Protein AF-0000000083549017 (afdb_homodimer)

Organism: NCBI:txid360422

Foldseek 3Di:
DDDPVPDDPVRNVVVVVVVLVVVVVVDDPVRNVVVVVVVVVVVVLVVQLVVVLVVLVVVVVVVPPPDDDDDPPVSVVVSVVVNVVSVVVVVVVVVPPPD/DDDPVPDDPVRNVVVVVVVLVVVVVVDDPVRNVVVVVVVVVVVVLVVQLVVQLVVLVVVVVVVPPPDDDDDPVVSVVSSVVVNVVSVVVVVVVVVVPPD

Radius of gyration: 21.46 Å; Cα contacts (8 Å, |Δi|>4): 169; chains: 2; bounding box: 30×73×42 Å

Structure (mmCIF, N/CA/C/O backbone):
data_AF-0000000083549017-model_v1
#
loop_
_entity.id
_entity.type
_entity.pdbx_description
1 polymer Holin
#
loop_
_atom_site.group_PDB
_atom_site.id
_atom_site.type_symbol
_atom_site.label_atom_id
_atom_site.label_alt_id
_atom_site.label_comp_id
_atom_site.label_asym_id
_atom_site.label_entity_id
_atom_site.label_seq_id
_atom_site.pdbx_PDB_ins_code
_atom_site.Cartn_x
_atom_site.Cartn_y
_atom_site.Cartn_z
_atom_site.occupancy
_atom_site.B_iso_or_equiv
_atom_site.auth_seq_id
_atom_site.auth_comp_id
_atom_site.auth_asym_id
_atom_site.auth_atom_id
_atom_site.pdbx_PDB_model_num
ATOM 1 N N . MET A 1 1 ? -16.156 1.406 16.766 1 45.16 1 MET A N 1
ATOM 2 C CA . MET A 1 1 ? -15.078 0.796 15.992 1 45.16 1 MET A CA 1
ATOM 3 C C . MET A 1 1 ? -13.734 1.428 16.344 1 45.16 1 MET A C 1
ATOM 5 O O . MET A 1 1 ? -13.656 2.633 16.578 1 45.16 1 MET A O 1
ATOM 9 N N . LYS A 1 2 ? -12.906 0.625 16.859 1 61.19 2 LYS A N 1
ATOM 10 C CA . LYS A 1 2 ? -11.602 1.179 17.234 1 61.19 2 LYS A CA 1
ATOM 11 C C . LYS A 1 2 ? -10.961 1.909 16.062 1 61.19 2 LYS A C 1
ATOM 13 O O . LYS A 1 2 ? -11.125 1.505 14.906 1 61.19 2 LYS A O 1
ATOM 18 N N . ASN A 1 3 ? -10.617 3.041 16.359 1 79.38 3 ASN A N 1
ATOM 19 C CA . ASN A 1 3 ? -9.828 3.777 15.375 1 79.38 3 ASN A CA 1
ATOM 20 C C . ASN A 1 3 ? -8.508 3.066 15.07 1 79.38 3 ASN A C 1
ATOM 22 O O . ASN A 1 3 ? -7.945 2.4 15.938 1 79.38 3 ASN A O 1
ATOM 26 N N . ILE A 1 4 ? -8.07 2.98 13.875 1 82.06 4 ILE A N 1
ATOM 27 C CA . ILE A 1 4 ? -6.898 2.252 13.398 1 82.06 4 ILE A CA 1
ATOM 28 C C . ILE A 1 4 ? -5.684 2.635 14.242 1 82.06 4 ILE A C 1
ATOM 30 O O . ILE A 1 4 ? -4.777 1.821 14.438 1 82.06 4 ILE A O 1
ATOM 34 N N . GLU A 1 5 ? -5.832 3.791 14.844 1 82.75 5 GLU A N 1
ATOM 35 C CA . GLU A 1 5 ? -4.703 4.281 15.625 1 82.75 5 GLU A CA 1
ATOM 36 C C . GLU A 1 5 ? -4.645 3.613 17 1 82.75 5 GLU A C 1
ATOM 38 O O . GLU A 1 5 ? -3.652 3.74 17.719 1 82.75 5 GLU A O 1
ATOM 43 N N . GLU A 1 6 ? -5.676 2.957 17.312 1 87.69 6 GLU A N 1
ATOM 44 C CA . GLU A 1 6 ? -5.746 2.35 18.641 1 87.69 6 GLU A CA 1
ATOM 45 C C . GLU A 1 6 ? -5.105 0.965 18.641 1 87.69 6 GLU A C 1
ATOM 47 O O . GLU A 1 6 ? -4.828 0.407 19.703 1 87.69 6 GLU A O 1
ATOM 52 N N . TYR A 1 7 ? -4.785 0.451 17.562 1 88.31 7 TYR A N 1
ATOM 53 C CA . TYR A 1 7 ? -4.137 -0.853 17.469 1 88.31 7 TYR A CA 1
ATOM 54 C C . TYR A 1 7 ? -2.646 -0.742 17.75 1 88.31 7 TYR A C 1
ATOM 56 O O . TYR A 1 7 ? -2.004 0.237 17.375 1 88.31 7 TYR A O 1
ATOM 64 N N . THR A 1 8 ? -2.146 -1.724 18.406 1 88 8 THR A N 1
ATOM 65 C CA . THR A 1 8 ? -0.704 -1.796 18.609 1 88 8 THR A CA 1
ATOM 66 C C . THR A 1 8 ? 0.006 -2.094 17.281 1 88 8 THR A C 1
ATOM 68 O O . THR A 1 8 ? -0.616 -2.574 16.344 1 88 8 THR A O 1
ATOM 71 N N . PRO A 1 9 ? 1.257 -1.688 17.156 1 85 9 PRO A N 1
ATOM 72 C CA . PRO A 1 9 ? 2.035 -1.99 15.953 1 85 9 PRO A CA 1
ATOM 73 C C . PRO A 1 9 ? 2 -3.471 15.586 1 85 9 PRO A C 1
ATOM 75 O O . PRO A 1 9 ? 1.898 -3.812 14.406 1 85 9 PRO A O 1
ATOM 78 N N . CYS A 1 10 ? 1.983 -4.367 16.547 1 88 10 CYS A N 1
ATOM 79 C CA . CYS A 1 10 ? 1.982 -5.805 16.297 1 88 10 CYS A CA 1
ATOM 80 C C . CYS A 1 10 ? 0.632 -6.262 15.766 1 88 10 CYS A C 1
ATOM 82 O O . CYS A 1 10 ? 0.57 -7.094 14.852 1 88 10 CYS A O 1
ATOM 84 N N . GLU A 1 11 ? -0.417 -5.719 16.312 1 90.06 11 GLU A N 1
ATOM 85 C CA . GLU A 1 11 ? -1.756 -6.031 15.82 1 90.06 11 GLU A CA 1
ATOM 86 C C . GLU A 1 11 ? -1.937 -5.574 14.375 1 90.06 11 GLU A C 1
ATOM 88 O O . GLU A 1 11 ? -2.479 -6.309 13.547 1 90.06 11 GLU A O 1
ATOM 93 N N . LEU A 1 12 ? -1.47 -4.445 14.086 1 91.62 12 LEU A N 1
ATOM 94 C CA . LEU A 1 12 ? -1.594 -3.883 12.742 1 91.62 12 LEU A CA 1
ATOM 95 C C . LEU A 1 12 ? -0.771 -4.688 11.742 1 91.62 12 LEU A C 1
ATOM 97 O O . LEU A 1 12 ? -1.227 -4.945 10.625 1 91.62 12 LEU A O 1
ATOM 101 N N . ALA A 1 13 ? 0.397 -5.027 12.109 1 90.5 13 ALA A N 1
ATOM 102 C CA . ALA A 1 13 ? 1.258 -5.832 11.242 1 90.5 13 ALA A CA 1
ATOM 103 C C . ALA A 1 13 ? 0.613 -7.18 10.93 1 90.5 13 ALA A C 1
ATOM 105 O O . ALA A 1 13 ? 0.622 -7.625 9.781 1 90.5 13 ALA A O 1
ATOM 106 N N . THR A 1 14 ? 0.087 -7.801 11.977 1 91.5 14 THR A N 1
ATOM 107 C CA . THR A 1 14 ? -0.585 -9.086 11.797 1 91.5 14 THR A CA 1
ATOM 108 C C . THR A 1 14 ? -1.799 -8.938 10.883 1 91.5 14 THR A C 1
ATOM 110 O O . THR A 1 14 ? -2.008 -9.758 9.984 1 91.5 14 THR A O 1
ATOM 113 N N . LEU A 1 15 ? -2.564 -7.945 11.219 1 93.19 15 LEU A N 1
ATOM 114 C CA . LEU A 1 15 ? -3.736 -7.688 10.391 1 93.19 15 LEU A CA 1
ATOM 115 C C . LEU A 1 15 ? -3.334 -7.453 8.938 1 93.19 15 LEU A C 1
ATOM 117 O O . LEU A 1 15 ? -3.965 -7.984 8.023 1 93.19 15 LEU A O 1
ATOM 121 N N . ALA A 1 16 ? -2.328 -6.641 8.648 1 93.69 16 ALA A N 1
ATOM 122 C CA . ALA A 1 16 ? -1.833 -6.375 7.301 1 93.69 16 ALA A CA 1
ATOM 123 C C . ALA A 1 16 ? -1.421 -7.664 6.598 1 93.69 16 ALA A C 1
ATOM 125 O O . ALA A 1 16 ? -1.723 -7.863 5.418 1 93.69 16 ALA A O 1
ATOM 126 N N . THR A 1 17 ? -0.769 -8.492 7.34 1 93.25 17 THR A N 1
ATOM 127 C CA . THR A 1 17 ? -0.33 -9.773 6.801 1 93.25 17 THR A CA 1
ATOM 128 C C . THR A 1 17 ? -1.527 -10.625 6.383 1 93.25 17 THR A C 1
ATOM 130 O O . THR A 1 17 ? -1.57 -11.141 5.266 1 93.25 17 THR A O 1
ATOM 133 N N . VAL A 1 18 ? -2.506 -10.758 7.273 1 91.81 18 VAL A N 1
ATOM 134 C CA . VAL A 1 18 ? -3.688 -11.578 7.02 1 91.81 18 VAL A CA 1
ATOM 135 C C . VAL A 1 18 ? -4.445 -11.031 5.809 1 91.81 18 VAL A C 1
ATOM 137 O O . VAL A 1 18 ? -4.797 -11.789 4.902 1 91.81 18 VAL A O 1
ATOM 140 N N . VAL A 1 19 ? -4.66 -9.773 5.785 1 95.06 19 VAL A N 1
ATOM 141 C CA . VAL A 1 19 ? -5.383 -9.141 4.688 1 95.06 19 VAL A CA 1
ATOM 142 C C . VAL A 1 19 ? -4.613 -9.328 3.383 1 95.06 19 VAL A C 1
ATOM 144 O O . VAL A 1 19 ? -5.199 -9.672 2.354 1 95.06 19 VAL A O 1
ATOM 147 N N . GLY A 1 20 ? -3.303 -9.086 3.383 1 95.94 20 GLY A N 1
ATOM 148 C CA . GLY A 1 20 ? -2.475 -9.297 2.205 1 95.94 20 GLY A CA 1
ATOM 149 C C . GLY A 1 20 ? -2.576 -10.695 1.644 1 95.94 20 GLY A C 1
ATOM 150 O O . GLY A 1 20 ? -2.727 -10.875 0.433 1 95.94 20 GLY A O 1
ATOM 151 N N . ILE A 1 21 ? -2.566 -11.648 2.562 1 92.69 21 ILE A N 1
ATOM 152 C CA . ILE A 1 21 ? -2.65 -13.047 2.164 1 92.69 21 ILE A CA 1
ATOM 153 C C . ILE A 1 21 ? -4.012 -13.328 1.534 1 92.69 21 ILE A C 1
ATOM 155 O O . ILE A 1 21 ? -4.098 -13.961 0.479 1 92.69 21 ILE A O 1
ATOM 159 N N . LEU A 1 22 ? -5.074 -12.859 2.174 1 93.19 22 LEU A N 1
ATOM 160 C CA . LEU A 1 22 ? -6.434 -13.086 1.688 1 93.19 22 LEU A CA 1
ATOM 161 C C . LEU A 1 22 ? -6.617 -12.492 0.297 1 93.19 22 LEU A C 1
ATOM 163 O O . LEU A 1 22 ? -7.238 -13.109 -0.571 1 93.19 22 LEU A O 1
ATOM 167 N N . ILE A 1 23 ? -6.105 -11.367 0.037 1 95.44 23 ILE A N 1
ATOM 168 C CA . ILE A 1 23 ? -6.211 -10.711 -1.264 1 95.44 23 ILE A CA 1
ATOM 169 C C . ILE A 1 23 ? -5.398 -11.484 -2.299 1 95.44 23 ILE A C 1
ATOM 171 O O . ILE A 1 23 ? -5.887 -11.766 -3.398 1 95.44 23 ILE A O 1
ATOM 175 N N . ALA A 1 24 ? -4.199 -11.789 -1.93 1 94.81 24 ALA A N 1
ATOM 176 C CA . ALA A 1 24 ? -3.307 -12.492 -2.854 1 94.81 24 ALA A CA 1
ATOM 177 C C . ALA A 1 24 ? -3.91 -13.82 -3.299 1 94.81 24 ALA A C 1
ATOM 179 O O . ALA A 1 24 ? -3.748 -14.227 -4.453 1 94.81 24 ALA A O 1
ATOM 180 N N . GLU A 1 25 ? -4.566 -14.469 -2.414 1 93.12 25 GLU A N 1
ATOM 181 C CA . GLU A 1 25 ? -5.125 -15.797 -2.678 1 93.12 25 GLU A CA 1
ATOM 182 C C . GLU A 1 25 ? -6.172 -15.742 -3.785 1 93.12 25 GLU A C 1
ATOM 184 O O . GLU A 1 25 ? -6.445 -16.75 -4.438 1 93.12 25 GLU A O 1
ATOM 189 N N . LYS A 1 26 ? -6.734 -14.594 -3.945 1 93.88 26 LYS A N 1
ATOM 190 C CA . LYS A 1 26 ? -7.832 -14.469 -4.898 1 93.88 26 LYS A CA 1
ATOM 191 C C . LYS A 1 26 ? -7.324 -13.992 -6.258 1 93.88 26 LYS A C 1
ATOM 193 O O . LYS A 1 26 ? -8.109 -13.82 -7.195 1 93.88 26 LYS A O 1
ATOM 198 N N . LEU A 1 27 ? -6.039 -13.82 -6.426 1 94.19 27 LEU A N 1
ATOM 199 C CA . LEU A 1 27 ? -5.453 -13.219 -7.617 1 94.19 27 LEU A CA 1
ATOM 200 C C . LEU A 1 27 ? -4.406 -14.141 -8.234 1 94.19 27 LEU A C 1
ATOM 202 O O . LEU A 1 27 ? -3.752 -14.906 -7.523 1 94.19 27 LEU A O 1
ATOM 206 N N . ASN A 1 28 ? -4.324 -14.062 -9.484 1 91.69 28 ASN A N 1
ATOM 207 C CA . ASN A 1 28 ? -3.174 -14.711 -10.102 1 91.69 28 ASN A CA 1
ATOM 208 C C . ASN A 1 28 ? -1.912 -13.867 -9.969 1 91.69 28 ASN A C 1
ATOM 210 O O . ASN A 1 28 ? -1.97 -12.727 -9.492 1 91.69 28 ASN A O 1
ATOM 214 N N . VAL A 1 29 ? -0.799 -14.367 -10.352 1 92.12 29 VAL A N 1
ATOM 215 C CA . VAL A 1 29 ? 0.508 -13.766 -10.117 1 92.12 29 VAL A CA 1
ATOM 216 C C . VAL A 1 29 ? 0.558 -12.375 -10.758 1 92.12 29 VAL A C 1
ATOM 218 O O . VAL A 1 29 ? 1.039 -11.422 -10.141 1 92.12 29 VAL A O 1
ATOM 221 N N . ASN A 1 30 ? 0.057 -12.219 -11.93 1 92.12 30 ASN A N 1
ATOM 222 C CA . ASN A 1 30 ? 0.045 -10.938 -12.617 1 92.12 30 ASN A CA 1
ATOM 223 C C . ASN A 1 30 ? -0.836 -9.922 -11.898 1 92.12 30 ASN A C 1
ATOM 225 O O . ASN A 1 30 ? -0.445 -8.766 -11.719 1 92.12 30 ASN A O 1
ATOM 229 N N . GLN A 1 31 ? -1.937 -10.406 -11.48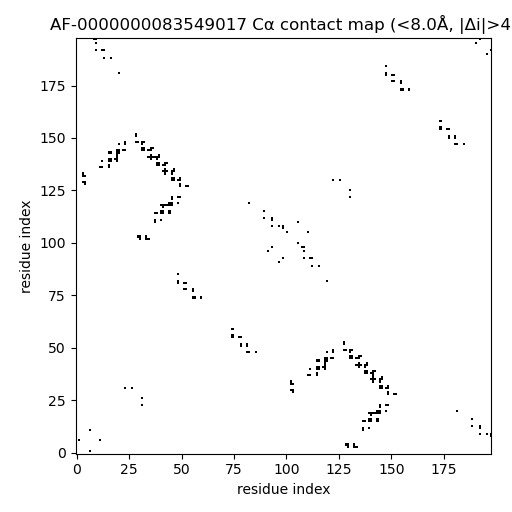4 1 94.75 31 GLN A N 1
ATOM 230 C CA . GLN A 1 31 ? -2.854 -9.547 -10.742 1 94.75 31 GLN A CA 1
ATOM 231 C C . GLN A 1 31 ? -2.258 -9.148 -9.398 1 94.75 31 GLN A C 1
ATOM 233 O O . GLN A 1 31 ? -2.428 -8.008 -8.945 1 94.75 31 GLN A O 1
ATOM 238 N N . GLN A 1 32 ? -1.626 -10.023 -8.734 1 95.81 32 GLN A N 1
ATOM 239 C CA . GLN A 1 32 ? -0.95 -9.727 -7.48 1 95.81 32 GLN A CA 1
ATOM 240 C C . GLN A 1 32 ? 0.073 -8.609 -7.656 1 95.81 32 GLN A C 1
ATOM 242 O O . GLN A 1 32 ? 0.116 -7.668 -6.859 1 95.81 32 GLN A O 1
ATOM 247 N N . ASN A 1 33 ? 0.852 -8.656 -8.68 1 94.31 33 ASN A N 1
ATOM 248 C CA . ASN A 1 33 ? 1.854 -7.637 -8.961 1 94.31 33 ASN A CA 1
ATOM 249 C C . ASN A 1 33 ? 1.213 -6.27 -9.18 1 94.31 33 ASN A C 1
ATOM 251 O O . ASN A 1 33 ? 1.663 -5.27 -8.609 1 94.31 33 ASN A O 1
ATOM 255 N N . VAL A 1 34 ? 0.193 -6.297 -10.008 1 95.06 34 VAL A N 1
ATOM 256 C CA . VAL A 1 34 ? -0.469 -5.039 -10.336 1 95.06 34 VAL A CA 1
ATOM 257 C C . VAL A 1 34 ? -1.133 -4.461 -9.094 1 95.06 34 VAL A C 1
ATOM 259 O O . VAL A 1 34 ? -0.957 -3.281 -8.773 1 95.06 34 VAL A O 1
ATOM 262 N N . VAL A 1 35 ? -1.892 -5.266 -8.336 1 96.44 35 VAL A N 1
ATOM 263 C CA . VAL A 1 35 ? -2.607 -4.82 -7.145 1 96.44 35 VAL A CA 1
ATOM 264 C C . VAL A 1 35 ? -1.609 -4.402 -6.066 1 96.44 35 VAL A C 1
ATOM 266 O O . VAL A 1 35 ? -1.78 -3.365 -5.422 1 96.44 35 VAL A O 1
ATOM 269 N N . GLY A 1 36 ? -0.625 -5.18 -5.785 1 95.75 36 GLY A N 1
ATOM 270 C CA . GLY A 1 36 ? 0.41 -4.832 -4.824 1 95.75 36 GLY A CA 1
ATOM 271 C C . GLY A 1 36 ? 1.046 -3.48 -5.098 1 95.75 36 GLY A C 1
ATOM 272 O O . GLY A 1 36 ? 1.117 -2.631 -4.207 1 95.75 36 GLY A O 1
ATOM 273 N N . ASN A 1 37 ? 1.491 -3.316 -6.309 1 93.25 37 ASN A N 1
ATOM 274 C CA . ASN A 1 37 ? 2.133 -2.068 -6.699 1 93.25 37 ASN A CA 1
ATOM 275 C C . ASN A 1 37 ? 1.166 -0.89 -6.617 1 93.25 37 ASN A C 1
ATOM 277 O O . ASN A 1 37 ? 1.551 0.208 -6.215 1 93.25 37 ASN A O 1
ATOM 281 N N . PHE A 1 38 ? -0.015 -1.164 -7.047 1 94.62 38 PHE A N 1
ATOM 282 C CA . PHE A 1 38 ? -1.037 -0.132 -6.914 1 94.62 38 PHE A CA 1
ATOM 283 C C . PHE A 1 38 ? -1.19 0.294 -5.461 1 94.62 38 PHE A C 1
ATOM 285 O O . PHE A 1 38 ? -1.204 1.489 -5.156 1 94.62 38 PHE A O 1
ATOM 292 N N . LEU A 1 39 ? -1.296 -0.572 -4.539 1 97 39 LEU A N 1
ATOM 293 C CA . LEU A 1 39 ? -1.446 -0.292 -3.115 1 97 39 LEU A CA 1
ATOM 294 C C . LEU A 1 39 ? -0.209 0.41 -2.564 1 97 39 LEU A C 1
ATOM 296 O O . LEU A 1 39 ? -0.322 1.31 -1.729 1 97 39 LEU A O 1
ATOM 300 N N . VAL A 1 40 ? 0.976 -0.037 -2.969 1 94.88 40 VAL A N 1
ATOM 301 C CA . VAL A 1 40 ? 2.199 0.658 -2.582 1 94.88 40 VAL A CA 1
ATOM 302 C C . VAL A 1 40 ? 2.109 2.127 -2.99 1 94.88 40 VAL A C 1
ATOM 304 O O . VAL A 1 40 ? 2.447 3.016 -2.205 1 94.88 40 VAL A O 1
ATOM 307 N N . GLY A 1 41 ? 1.623 2.332 -4.23 1 92.94 41 GLY A N 1
ATOM 308 C CA . GLY A 1 41 ? 1.46 3.693 -4.715 1 92.94 41 GLY A CA 1
ATOM 309 C C . GLY A 1 41 ? 0.527 4.523 -3.857 1 92.94 41 GLY A C 1
ATOM 310 O O . GLY A 1 41 ? 0.86 5.652 -3.479 1 92.94 41 GLY A O 1
ATOM 311 N N . VAL A 1 4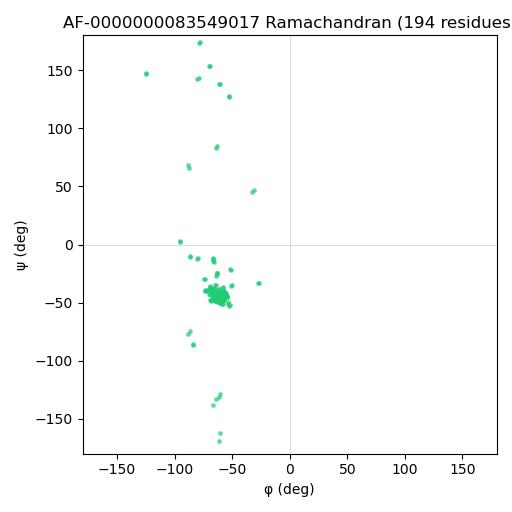2 ? -0.602 3.988 -3.57 1 96.19 42 VAL A N 1
ATOM 312 C CA . VAL A 1 42 ? -1.575 4.676 -2.73 1 96.19 42 VAL A CA 1
ATOM 313 C C . VAL A 1 42 ? -0.951 4.996 -1.373 1 96.19 42 VAL A C 1
ATOM 315 O O . VAL A 1 42 ? -1.042 6.129 -0.892 1 96.19 42 VAL A O 1
ATOM 318 N N . ALA A 1 43 ? -0.366 4.008 -0.736 1 95.75 43 ALA A N 1
ATOM 319 C CA . ALA A 1 43 ? 0.229 4.152 0.59 1 95.75 43 ALA A CA 1
ATOM 320 C C . ALA A 1 43 ? 1.311 5.23 0.592 1 95.75 43 ALA A C 1
ATOM 322 O O . ALA A 1 43 ? 1.383 6.043 1.516 1 95.75 43 ALA A O 1
ATOM 323 N N . GLN A 1 44 ? 2.154 5.203 -0.44 1 91.5 44 GLN A N 1
ATOM 324 C CA . GLN A 1 44 ? 3.248 6.16 -0.553 1 91.5 44 GLN A CA 1
ATOM 325 C C . GLN A 1 44 ? 2.721 7.594 -0.624 1 91.5 44 GLN A C 1
ATOM 327 O O . GLN A 1 44 ? 3.291 8.5 -0.015 1 91.5 44 GLN A O 1
ATOM 332 N N . ILE A 1 45 ? 1.678 7.785 -1.38 1 93.75 45 ILE A N 1
ATOM 333 C CA . ILE A 1 45 ? 1.093 9.117 -1.49 1 93.75 45 ILE A CA 1
ATOM 334 C C . ILE A 1 45 ? 0.59 9.578 -0.122 1 93.75 45 ILE A C 1
ATOM 336 O O . ILE A 1 45 ? 0.829 10.711 0.284 1 93.75 45 ILE A O 1
ATOM 340 N N . ILE A 1 46 ? -0.068 8.734 0.602 1 95.19 46 ILE A N 1
ATOM 341 C CA . ILE A 1 46 ? -0.577 9.062 1.93 1 95.19 46 ILE A CA 1
ATOM 342 C C . ILE A 1 46 ? 0.584 9.438 2.848 1 95.19 46 ILE A C 1
ATOM 344 O O . ILE A 1 46 ? 0.51 10.422 3.578 1 95.19 46 ILE A O 1
ATOM 348 N N . LEU A 1 47 ? 1.642 8.68 2.803 1 92.56 47 LEU A N 1
ATOM 349 C CA . LEU A 1 47 ? 2.791 8.898 3.674 1 92.56 47 LEU A CA 1
ATOM 350 C C . LEU A 1 47 ? 3.525 10.18 3.289 1 92.56 47 LEU A C 1
ATOM 352 O O . LEU A 1 47 ? 4.055 10.875 4.156 1 92.56 47 LEU A O 1
ATOM 356 N N . ILE A 1 48 ? 3.627 10.453 2.039 1 91.56 48 ILE A N 1
ATOM 357 C CA . ILE A 1 48 ? 4.223 11.711 1.597 1 91.56 48 ILE A CA 1
ATOM 358 C C . ILE A 1 48 ? 3.438 12.883 2.168 1 91.56 48 ILE A C 1
ATOM 360 O O . ILE A 1 48 ? 4.023 13.836 2.693 1 91.56 48 ILE A O 1
ATOM 364 N N . ILE A 1 49 ? 2.127 12.812 2.061 1 91.56 49 ILE A N 1
ATOM 365 C CA . ILE A 1 49 ? 1.266 13.867 2.574 1 91.56 49 ILE A CA 1
ATOM 366 C C . ILE A 1 49 ? 1.451 14 4.082 1 91.56 49 ILE A C 1
ATOM 368 O O . ILE A 1 49 ? 1.565 15.109 4.609 1 91.56 49 ILE A O 1
ATOM 372 N N . ALA A 1 50 ? 1.521 12.875 4.77 1 91.88 50 ALA A N 1
ATOM 373 C CA . ALA A 1 50 ? 1.738 12.867 6.215 1 91.88 50 ALA A CA 1
ATOM 374 C C . ALA A 1 50 ? 3.062 13.531 6.574 1 91.88 50 ALA A C 1
ATOM 376 O O . ALA A 1 50 ? 3.117 14.375 7.477 1 91.88 50 ALA A O 1
ATOM 377 N N . ALA A 1 51 ? 4.129 13.141 5.941 1 87.06 51 ALA A N 1
ATOM 378 C CA . ALA A 1 51 ? 5.461 13.68 6.199 1 87.06 51 ALA A CA 1
ATOM 379 C C . ALA A 1 51 ? 5.496 15.188 5.98 1 87.06 51 ALA A C 1
ATOM 381 O O . ALA A 1 51 ? 6.074 15.93 6.781 1 87.06 51 ALA A O 1
ATOM 382 N N . GLN A 1 52 ? 4.863 15.555 4.977 1 88.75 52 GLN A N 1
ATOM 383 C CA . GLN A 1 52 ? 4.836 16.969 4.66 1 88.75 52 GLN A CA 1
ATOM 384 C C . GLN A 1 52 ? 4 17.75 5.676 1 88.75 52 GLN A C 1
ATOM 386 O O . GLN A 1 52 ? 4.363 18.859 6.059 1 88.75 52 GLN A O 1
ATOM 391 N N . ALA A 1 53 ? 2.869 17.219 6.043 1 88.69 53 ALA A N 1
ATOM 392 C CA . ALA A 1 53 ? 2.039 17.828 7.082 1 88.69 53 ALA A CA 1
ATOM 393 C C . ALA A 1 53 ? 2.807 17.953 8.391 1 88.69 53 ALA A C 1
ATOM 395 O O . ALA A 1 53 ? 2.736 18.984 9.07 1 88.69 53 ALA A O 1
ATOM 396 N N . GLN A 1 54 ? 3.51 16.938 8.719 1 86.44 54 GLN A N 1
ATOM 397 C CA . GLN A 1 54 ? 4.324 16.953 9.93 1 86.44 54 GLN A CA 1
ATOM 398 C C . GLN A 1 54 ? 5.422 18.016 9.844 1 86.44 54 GLN A C 1
ATOM 400 O O . GLN A 1 54 ? 5.711 18.703 10.828 1 86.44 54 GLN A O 1
ATOM 405 N N . ASN A 1 55 ? 6.012 18.094 8.719 1 85.25 55 ASN A N 1
ATOM 406 C CA . ASN A 1 55 ? 7.059 19.078 8.492 1 85.25 55 ASN A CA 1
ATOM 407 C C . ASN A 1 55 ? 6.527 20.5 8.648 1 85.25 55 ASN A C 1
ATOM 409 O O . ASN A 1 55 ? 7.172 21.344 9.273 1 85.25 55 ASN A O 1
ATOM 413 N N . LEU A 1 56 ? 5.375 20.797 8.148 1 84.88 56 LEU A N 1
ATOM 414 C CA . LEU A 1 56 ? 4.754 22.109 8.211 1 84.88 56 LEU A CA 1
ATOM 415 C C . LEU A 1 56 ? 4.355 22.453 9.641 1 84.88 56 LEU A C 1
ATOM 417 O O . LEU A 1 56 ? 4.48 23.609 10.062 1 84.88 56 LEU A O 1
ATOM 421 N N . GLN A 1 57 ? 3.9 21.484 10.32 1 84.25 57 GLN A N 1
ATOM 422 C CA . GLN A 1 57 ? 3.545 21.672 11.719 1 84.25 57 GLN A CA 1
ATOM 423 C C . GLN A 1 57 ? 4.777 22 12.555 1 84.25 57 GLN A C 1
ATOM 425 O O . GLN A 1 57 ? 4.723 22.828 13.461 1 84.25 57 GLN A O 1
ATOM 430 N N . ALA A 1 58 ? 5.824 21.359 12.258 1 82.12 58 ALA A N 1
ATOM 431 C CA . ALA A 1 58 ? 7.074 21.578 12.984 1 82.12 58 ALA A CA 1
ATOM 432 C C . ALA A 1 58 ? 7.609 22.984 12.742 1 82.12 58 ALA A C 1
ATOM 434 O O . ALA A 1 58 ? 8.156 23.609 13.648 1 82.12 58 ALA A O 1
ATOM 435 N N . GLN A 1 59 ? 7.504 23.469 11.633 1 79.75 59 GLN A N 1
ATOM 436 C CA . GLN A 1 59 ? 7.965 24.812 11.281 1 79.75 59 GLN A CA 1
ATOM 437 C C . GLN A 1 59 ? 7.113 25.891 11.953 1 79.75 59 GLN A C 1
ATOM 439 O O . GLN A 1 59 ? 7.617 26.953 12.32 1 79.75 59 GLN A O 1
ATOM 444 N N . GLN A 1 60 ? 5.898 25.625 12.055 1 74.19 60 GLN A N 1
ATOM 445 C CA . GLN A 1 60 ? 5.016 26.578 12.711 1 74.19 60 GLN A CA 1
ATOM 446 C C . GLN A 1 60 ? 5.305 26.641 14.211 1 74.19 60 GLN A C 1
ATOM 448 O O . GLN A 1 60 ? 5.223 27.719 14.812 1 74.19 60 GLN A O 1
ATOM 453 N N . ASP A 1 61 ? 5.578 25.453 14.719 1 70.25 61 ASP A N 1
ATOM 454 C CA . ASP A 1 61 ? 5.914 25.438 16.141 1 70.25 61 ASP A CA 1
ATOM 455 C C . ASP A 1 61 ? 7.254 26.125 16.391 1 70.25 61 ASP A C 1
ATOM 457 O O . ASP A 1 61 ? 7.449 26.734 17.438 1 70.25 61 ASP A O 1
ATOM 461 N N . ASP A 1 62 ? 8.164 25.891 15.523 1 59.84 62 ASP A N 1
ATOM 462 C CA . ASP A 1 62 ? 9.469 26.531 15.695 1 59.84 62 ASP A CA 1
ATOM 463 C C . ASP A 1 62 ? 9.375 28.031 15.484 1 59.84 62 ASP A C 1
ATOM 465 O O . ASP A 1 62 ? 10.164 28.797 16.047 1 59.84 62 ASP A O 1
ATOM 469 N N . GLN A 1 63 ? 8.633 28.359 14.531 1 54.69 63 GLN A N 1
ATOM 470 C CA . GLN A 1 63 ? 8.523 29.812 14.352 1 54.69 63 GLN A CA 1
ATOM 471 C C . GLN A 1 63 ? 7.871 30.469 15.562 1 54.69 63 GLN A C 1
ATOM 473 O O . GLN A 1 63 ? 7.809 31.703 15.648 1 54.69 63 GLN A O 1
ATOM 478 N N . GLY A 1 64 ? 7.059 29.562 16.219 1 50.03 64 GLY A N 1
ATOM 479 C CA . GLY A 1 64 ? 6.43 30.219 17.344 1 50.03 64 GLY A CA 1
ATOM 480 C C . GLY A 1 64 ? 7.414 30.625 18.422 1 50.03 64 GLY A C 1
ATOM 481 O O . GLY A 1 64 ? 7.012 30.984 19.531 1 50.03 64 GLY A O 1
ATOM 482 N N . GLY A 1 65 ? 8.57 30.141 18.297 1 44.5 65 GLY A N 1
ATOM 483 C CA . GLY A 1 65 ? 9.289 30.641 19.453 1 44.5 65 GLY A CA 1
ATOM 484 C C . GLY A 1 65 ? 9.227 32.156 19.594 1 44.5 65 GLY A C 1
ATOM 485 O O . GLY A 1 65 ? 9.758 32.719 20.547 1 44.5 65 GLY A O 1
ATOM 486 N N . ASP A 1 66 ? 9.562 32.906 18.516 1 43.09 66 ASP A N 1
ATOM 487 C CA . ASP A 1 66 ? 9.562 34.281 19.016 1 43.09 66 ASP A CA 1
ATOM 488 C C . ASP A 1 66 ? 8.188 34.656 19.531 1 43.09 66 ASP A C 1
ATOM 490 O O . ASP A 1 66 ? 8.047 35.031 20.703 1 43.09 66 ASP A O 1
ATOM 494 N N . ASN A 1 67 ? 7.516 36 19.016 1 38.06 67 ASN A N 1
ATOM 495 C CA . ASN A 1 67 ? 6.465 36.75 19.688 1 38.06 67 ASN A CA 1
ATOM 496 C C . ASN A 1 67 ? 5.191 35.906 19.844 1 38.06 67 ASN A C 1
ATOM 498 O O . ASN A 1 67 ? 5.027 34.906 19.156 1 38.06 67 ASN A O 1
ATOM 502 N N . GLY A 1 68 ? 3.875 36.625 20.297 1 41.91 68 GLY A N 1
ATOM 503 C CA . GLY A 1 68 ? 2.609 36.5 21.016 1 41.91 68 GLY A CA 1
ATOM 504 C C . GLY A 1 68 ? 1.664 35.5 20.375 1 41.91 68 GLY A C 1
ATOM 505 O O . GLY A 1 68 ? 2 34.844 19.375 1 41.91 68 GLY A O 1
ATOM 506 N N . LYS A 1 69 ? 0.314 35.875 20.172 1 43.34 69 LYS A N 1
ATOM 507 C CA . LYS A 1 69 ? -1.085 35.531 20.391 1 43.34 69 LYS A CA 1
ATOM 508 C C . LYS A 1 69 ? -1.569 34.562 19.312 1 43.34 69 LYS A C 1
ATOM 510 O O . LYS A 1 69 ? -2.246 33.562 19.609 1 43.34 69 LYS A O 1
ATOM 515 N N . ASN A 1 70 ? -2.053 35.094 18.125 1 36.41 70 ASN A N 1
ATOM 516 C CA . ASN A 1 70 ? -3.406 34.844 17.641 1 36.41 70 ASN A CA 1
ATOM 517 C C . ASN A 1 70 ? -3.48 33.594 16.797 1 36.41 70 ASN A C 1
ATOM 519 O O . ASN A 1 70 ? -4.465 32.844 16.875 1 36.41 70 ASN A O 1
ATOM 523 N N . ASP A 1 71 ? -2.988 33.562 15.344 1 39.44 71 ASP A N 1
ATOM 524 C CA . ASP A 1 71 ? -3.869 33.062 14.297 1 39.44 71 ASP A CA 1
ATOM 525 C C . ASP A 1 71 ? -3.705 31.547 14.133 1 39.44 71 ASP A C 1
ATOM 527 O O . ASP A 1 71 ? -2.645 31.078 13.719 1 39.44 71 ASP A O 1
ATOM 531 N N . THR A 1 72 ? -4.09 30.719 15.039 1 41.03 72 THR A N 1
ATOM 532 C CA . THR A 1 72 ? -4.293 29.266 15.016 1 41.03 72 THR A CA 1
ATOM 533 C C . THR A 1 72 ? -4.637 28.797 13.602 1 41.03 72 THR A C 1
ATOM 535 O O . THR A 1 72 ? -4.895 27.609 13.383 1 41.03 72 THR A O 1
ATOM 538 N N . LYS A 1 73 ? -5.371 29.656 12.812 1 44.16 73 LYS A N 1
ATOM 539 C CA . LYS A 1 73 ? -6.059 29.172 11.609 1 44.16 73 LYS A CA 1
ATOM 540 C C . LYS A 1 73 ? -5.066 28.719 10.547 1 44.16 73 LYS A C 1
ATOM 542 O O . LYS A 1 73 ? -5.461 28.25 9.477 1 44.16 73 LYS A O 1
ATOM 547 N N . GLY A 1 74 ? -3.787 29.062 10.68 1 42.81 74 GLY A N 1
ATOM 548 C CA . GLY A 1 74 ? -2.83 28.906 9.602 1 42.81 74 GLY A CA 1
ATOM 549 C C . GLY A 1 74 ? -2.436 27.469 9.352 1 42.81 74 GLY A C 1
ATOM 550 O O . GLY A 1 74 ? -1.7 27.172 8.414 1 42.81 74 GLY A O 1
ATOM 551 N N . SER A 1 75 ? -2.449 26.672 10.328 1 49.91 75 SER A N 1
ATOM 552 C CA . SER A 1 75 ? -1.889 25.328 10.219 1 49.91 75 SER A CA 1
ATOM 553 C C . SER A 1 75 ? -2.582 24.516 9.125 1 49.91 75 SER A C 1
ATOM 555 O O . SER A 1 75 ? -1.927 23.812 8.359 1 49.91 75 SER A O 1
ATOM 557 N N . ASN A 1 76 ? -3.898 24.531 9.148 1 50.56 76 ASN A N 1
ATOM 558 C CA . ASN A 1 76 ? -4.652 23.766 8.164 1 50.56 76 ASN A CA 1
ATOM 559 C C . ASN A 1 76 ? -4.406 24.281 6.742 1 50.56 76 ASN A C 1
ATOM 561 O O . ASN A 1 76 ? -4.395 23.5 5.789 1 50.56 76 ASN A O 1
ATOM 565 N N . LYS A 1 77 ? -4.242 25.594 6.668 1 53.53 77 LYS A N 1
ATOM 566 C CA . LYS A 1 77 ? -4.031 26.188 5.352 1 53.53 77 LYS A CA 1
ATOM 567 C C . LYS A 1 77 ? -2.719 25.703 4.734 1 53.53 77 LYS A C 1
ATOM 569 O O . LYS A 1 77 ? -2.652 25.438 3.535 1 53.53 77 LYS A O 1
ATOM 574 N N . ASP A 1 78 ? -1.74 25.734 5.602 1 57.03 78 ASP A N 1
ATOM 575 C CA . ASP A 1 78 ? -0.438 25.312 5.09 1 57.03 78 ASP A CA 1
ATOM 576 C C . ASP A 1 78 ? -0.446 23.828 4.715 1 57.03 78 ASP A C 1
ATOM 578 O O . ASP A 1 78 ? 0.104 23.453 3.682 1 57.03 78 ASP A O 1
ATOM 582 N N . LEU A 1 79 ? -1.11 23.047 5.473 1 59.56 79 LEU A N 1
ATOM 583 C CA . LEU A 1 79 ? -1.277 21.641 5.125 1 59.56 79 LEU A CA 1
ATOM 584 C C . LEU A 1 79 ? -1.969 21.484 3.775 1 59.56 79 LEU A C 1
ATOM 586 O O . LEU A 1 79 ? -1.559 20.672 2.949 1 59.56 79 LEU A O 1
ATOM 590 N N . GLN A 1 80 ? -3.014 22.25 3.615 1 58.41 80 GLN A N 1
ATOM 591 C CA . GLN A 1 80 ? -3.746 22.219 2.354 1 58.41 80 GLN A CA 1
ATOM 592 C C . GLN A 1 80 ? -2.855 22.641 1.19 1 58.41 80 GLN A C 1
ATOM 594 O O . GLN A 1 80 ? -2.959 22.094 0.091 1 58.41 80 GLN A O 1
ATOM 599 N N . LYS A 1 81 ? -2.08 23.578 1.528 1 60.84 81 LYS A N 1
ATOM 600 C CA . LYS A 1 81 ? -1.161 24.031 0.489 1 60.84 81 LYS A CA 1
ATOM 601 C C . LYS A 1 81 ? -0.169 22.938 0.114 1 60.84 81 LYS A C 1
ATOM 603 O O . LYS A 1 81 ? 0.14 22.75 -1.064 1 60.84 81 LYS A O 1
ATOM 608 N N . GLN A 1 82 ? 0.256 22.266 1.04 1 61.41 82 GLN A N 1
ATOM 609 C CA . GLN A 1 82 ? 1.201 21.172 0.799 1 61.41 82 GLN A CA 1
ATOM 610 C C . GLN A 1 82 ? 0.552 20.047 -0 1 61.41 82 GLN A C 1
ATOM 612 O O . GLN A 1 82 ? 1.168 19.484 -0.912 1 61.41 82 GLN A O 1
ATOM 617 N N . ILE A 1 83 ? -0.606 19.734 0.408 1 62.16 83 ILE A N 1
ATOM 618 C CA . ILE A 1 83 ? -1.368 18.75 -0.354 1 62.16 83 ILE A CA 1
ATOM 619 C C . ILE A 1 83 ? -1.524 19.219 -1.798 1 62.16 83 ILE A C 1
ATOM 621 O O . ILE A 1 83 ? -1.387 18.438 -2.734 1 62.16 83 ILE A O 1
ATOM 625 N N . ASP A 1 84 ? -1.755 20.438 -1.919 1 62 84 ASP A N 1
ATOM 626 C CA . ASP A 1 84 ? -1.888 21.016 -3.252 1 62 84 ASP A CA 1
ATOM 627 C C . ASP A 1 84 ? -0.581 20.906 -4.035 1 62 84 ASP A C 1
ATOM 629 O O . ASP A 1 84 ? -0.591 20.625 -5.23 1 62 84 ASP A O 1
ATOM 633 N N . GLU A 1 85 ? 0.467 21.156 -3.387 1 64.06 85 GLU A N 1
ATOM 634 C CA . GLU A 1 85 ? 1.771 21.047 -4.031 1 64.06 85 GLU A CA 1
ATOM 635 C C . GLU A 1 85 ? 2.062 19.594 -4.418 1 64.06 85 GLU A C 1
ATOM 637 O O . GLU A 1 85 ? 2.586 19.328 -5.504 1 64.06 85 GLU A O 1
ATOM 642 N N . LEU A 1 86 ? 1.776 18.781 -3.541 1 63.41 86 LEU A N 1
ATOM 643 C CA . LEU A 1 86 ? 1.945 17.359 -3.828 1 63.41 86 LEU A CA 1
ATOM 644 C C . LEU A 1 86 ? 1.12 16.953 -5.043 1 63.41 86 LEU A C 1
ATOM 646 O O . LEU A 1 86 ? 1.594 16.188 -5.895 1 63.41 86 LEU A O 1
ATOM 650 N N . LYS A 1 87 ? -0.011 17.469 -5.082 1 60.47 87 LYS A N 1
ATOM 651 C CA . LYS A 1 87 ? -0.883 17.234 -6.23 1 60.47 87 LYS A CA 1
ATOM 652 C C . LYS A 1 87 ? -0.239 17.734 -7.52 1 60.47 87 LYS A C 1
ATOM 654 O O . LYS A 1 87 ? -0.342 17.078 -8.562 1 60.47 87 LYS A O 1
ATOM 659 N N . GLU A 1 88 ? 0.324 18.797 -7.32 1 65.75 88 GLU A N 1
ATOM 660 C CA . GLU A 1 88 ? 1.002 19.359 -8.484 1 65.75 88 GLU A CA 1
ATOM 661 C C . GLU A 1 88 ? 2.18 18.5 -8.914 1 65.75 88 GLU A C 1
ATOM 663 O O . GLU A 1 88 ? 2.402 18.297 -10.109 1 65.75 88 GLU A O 1
ATOM 668 N N . HIS A 1 89 ? 2.887 18.094 -8.023 1 62.03 89 HIS A N 1
ATOM 669 C CA . HIS A 1 89 ? 4.02 17.234 -8.336 1 62.03 89 HIS A CA 1
ATOM 670 C C . HIS A 1 89 ? 3.555 15.93 -8.992 1 62.03 89 HIS A C 1
ATOM 672 O O . HIS A 1 89 ? 4.184 15.453 -9.938 1 62.03 89 HIS A O 1
ATOM 678 N N . ILE A 1 90 ? 2.574 15.438 -8.484 1 58.78 90 ILE A N 1
ATOM 679 C CA . ILE A 1 90 ? 2.006 14.227 -9.078 1 58.78 90 ILE A CA 1
ATOM 680 C C . ILE A 1 90 ? 1.585 14.508 -10.516 1 58.78 90 ILE A C 1
ATOM 682 O O . ILE A 1 90 ? 1.806 13.68 -11.406 1 58.78 90 ILE A O 1
ATOM 686 N N . LYS A 1 91 ? 1.009 15.57 -10.625 1 59.88 91 LYS A N 1
ATOM 687 C CA . LYS A 1 91 ? 0.626 15.984 -11.969 1 59.88 91 LYS A CA 1
ATOM 688 C C . LYS A 1 91 ? 1.841 16.062 -12.891 1 59.88 91 LYS A C 1
ATOM 690 O O . LYS A 1 91 ? 1.778 15.617 -14.047 1 59.88 91 LYS A O 1
ATOM 695 N N . ASN A 1 92 ? 2.744 16.672 -12.297 1 57.75 92 ASN A N 1
ATOM 696 C CA . ASN A 1 92 ? 3.963 16.812 -13.086 1 57.75 92 ASN A CA 1
ATOM 697 C C . ASN A 1 92 ? 4.57 15.453 -13.414 1 57.75 92 ASN A C 1
ATOM 699 O O . ASN A 1 92 ? 5.082 15.242 -14.516 1 57.75 92 ASN A O 1
ATOM 703 N N . PHE A 1 93 ? 4.625 14.734 -12.422 1 54.5 93 PHE A N 1
ATOM 704 C CA . PHE A 1 93 ? 5.109 13.375 -12.617 1 54.5 93 PHE A CA 1
ATOM 705 C C . PHE A 1 93 ? 4.309 12.664 -13.703 1 54.5 93 PHE A C 1
ATOM 707 O O . PHE A 1 93 ? 4.879 11.992 -14.562 1 54.5 93 PHE A O 1
ATOM 714 N N . GLU A 1 94 ? 3.113 12.797 -13.656 1 56.03 94 GLU A N 1
ATOM 715 C CA . GLU A 1 94 ? 2.24 12.211 -14.672 1 56.03 94 GLU A CA 1
ATOM 716 C C . GLU A 1 94 ? 2.539 12.797 -16.047 1 56.03 94 GLU A C 1
ATOM 718 O O . GLU A 1 94 ? 2.52 12.07 -17.047 1 56.03 94 GLU A O 1
ATOM 723 N N . ASN A 1 95 ? 2.715 13.93 -15.953 1 55.69 95 ASN A N 1
ATOM 724 C CA . ASN A 1 95 ? 3 14.609 -17.203 1 55.69 95 ASN A CA 1
ATOM 725 C C . ASN A 1 95 ? 4.355 14.203 -17.781 1 55.69 95 ASN A C 1
ATOM 727 O O . ASN A 1 95 ? 4.535 14.141 -19 1 55.69 95 ASN A O 1
ATOM 731 N N . ASN A 1 96 ? 5.219 14.266 -16.844 1 49.59 96 ASN A N 1
ATOM 732 C CA . ASN A 1 96 ? 6.559 13.922 -17.312 1 49.59 96 ASN A CA 1
ATOM 733 C C . ASN A 1 96 ? 6.695 12.422 -17.562 1 49.59 96 ASN A C 1
ATOM 735 O O . ASN A 1 96 ? 7.613 11.984 -18.25 1 49.59 96 ASN A O 1
ATOM 739 N N . MET A 1 97 ? 6.102 11.711 -16.703 1 50.03 97 MET A N 1
ATOM 740 C CA . MET A 1 97 ? 6.113 10.305 -17.078 1 50.03 97 MET A CA 1
ATOM 741 C C . MET A 1 97 ? 5.352 10.07 -18.375 1 50.03 97 MET A C 1
ATOM 743 O O . MET A 1 97 ? 4.215 10.523 -18.516 1 50.03 97 MET A O 1
ATOM 747 N N . SER A 1 98 ? 6.047 10.266 -19.547 1 46.66 98 SER A N 1
ATOM 748 C CA . SER A 1 98 ? 5.621 9.828 -20.875 1 46.66 98 SER A CA 1
ATOM 749 C C . SER A 1 98 ? 4.832 8.523 -20.797 1 46.66 98 SER A C 1
ATOM 751 O O . SER A 1 98 ? 5.414 7.438 -20.75 1 46.66 98 SER A O 1
ATOM 753 N N . CYS A 1 99 ? 4.086 8.477 -20.016 1 46 99 CYS A N 1
ATOM 754 C CA . CYS A 1 99 ? 3.295 7.258 -20.156 1 46 99 CYS A CA 1
ATOM 755 C C . CYS A 1 99 ? 2.35 7.371 -21.359 1 46 99 CYS A C 1
ATOM 757 O O . CYS A 1 99 ? 1.814 8.445 -21.625 1 46 99 CYS A O 1
ATOM 759 N N . MET B 1 1 ? -16.422 -4.734 -15.805 1 45.88 1 MET B N 1
ATOM 760 C CA . MET B 1 1 ? -15.445 -3.959 -15.047 1 45.88 1 MET B CA 1
ATOM 761 C C . MET B 1 1 ? -14.023 -4.32 -15.469 1 45.88 1 MET B C 1
ATOM 763 O O . MET B 1 1 ? -13.727 -5.488 -15.734 1 45.88 1 MET B O 1
ATOM 767 N N . LYS B 1 2 ? -13.383 -3.379 -16 1 62.22 2 LYS B N 1
ATOM 768 C CA . LYS B 1 2 ? -12.023 -3.67 -16.438 1 62.22 2 LYS B CA 1
ATOM 769 C C . LYS B 1 2 ? -11.195 -4.273 -15.312 1 62.22 2 LYS B C 1
ATOM 771 O O . LYS B 1 2 ? -11.367 -3.916 -14.148 1 62.22 2 LYS B O 1
ATOM 776 N N . ASN B 1 3 ? -10.664 -5.324 -15.656 1 80.25 3 ASN B N 1
ATOM 777 C CA . ASN B 1 3 ? -9.703 -5.906 -14.727 1 80.25 3 ASN B CA 1
ATOM 778 C C . ASN B 1 3 ? -8.523 -4.969 -14.484 1 80.25 3 ASN B C 1
ATOM 780 O O . ASN B 1 3 ? -8.133 -4.211 -15.367 1 80.25 3 ASN B O 1
ATOM 784 N N . ILE B 1 4 ? -8.039 -4.812 -13.32 1 83.06 4 ILE B N 1
ATOM 785 C CA . ILE B 1 4 ? -6.992 -3.885 -12.898 1 83.06 4 ILE B CA 1
ATOM 786 C C . ILE B 1 4 ? -5.77 -4.043 -13.797 1 83.06 4 ILE B C 1
ATOM 788 O O . ILE B 1 4 ? -5.035 -3.08 -14.031 1 83.06 4 ILE B O 1
ATOM 792 N N . GLU B 1 5 ? -5.746 -5.207 -14.406 1 83.75 5 GLU B N 1
ATOM 793 C CA . GLU B 1 5 ? -4.586 -5.484 -15.25 1 83.75 5 GLU B CA 1
ATOM 794 C C . GLU B 1 5 ? -4.719 -4.82 -16.609 1 83.75 5 GLU B C 1
ATOM 796 O O . GLU B 1 5 ? -3.758 -4.766 -17.375 1 83.75 5 GLU B O 1
ATOM 801 N N . GLU B 1 6 ? -5.859 -4.363 -16.875 1 88.25 6 GLU B N 1
ATOM 802 C CA . GLU B 1 6 ? -6.102 -3.779 -18.188 1 88.25 6 GLU B CA 1
ATOM 803 C C . GLU B 1 6 ? -5.723 -2.301 -18.219 1 88.25 6 GLU B C 1
ATOM 805 O O . GLU B 1 6 ? -5.609 -1.702 -19.281 1 88.25 6 GLU B O 1
ATOM 810 N N . TYR B 1 7 ? -5.465 -1.741 -17.141 1 89 7 TYR B N 1
ATOM 811 C CA . TYR B 1 7 ? -5.055 -0.343 -17.078 1 89 7 TYR B CA 1
ATOM 812 C C . TYR B 1 7 ? -3.588 -0.184 -17.453 1 89 7 TYR B C 1
ATOM 814 O O . TYR B 1 7 ? -2.76 -1.032 -17.109 1 89 7 TYR B O 1
ATOM 822 N N . THR B 1 8 ? -3.314 0.881 -18.125 1 88.38 8 THR B N 1
ATOM 823 C CA . THR B 1 8 ? -1.919 1.209 -18.391 1 88.38 8 THR B CA 1
ATOM 824 C C . THR B 1 8 ? -1.207 1.637 -17.109 1 88.38 8 THR B C 1
ATOM 826 O O . THR B 1 8 ? -1.854 2.006 -16.125 1 88.38 8 THR B O 1
ATOM 829 N N . PRO B 1 9 ? 0.108 1.457 -17.047 1 85.06 9 PRO B N 1
ATOM 830 C CA . PRO B 1 9 ? 0.883 1.899 -15.883 1 85.06 9 PRO B CA 1
ATOM 831 C C . PRO B 1 9 ? 0.601 3.352 -15.5 1 85.06 9 PRO B C 1
ATOM 833 O O . PRO B 1 9 ? 0.504 3.676 -14.32 1 85.06 9 PRO B O 1
ATOM 836 N N . CYS B 1 10 ? 0.359 4.223 -16.453 1 88.31 10 CYS B N 1
ATOM 837 C CA . CYS B 1 10 ? 0.112 5.637 -16.203 1 88.31 10 CYS B CA 1
ATOM 838 C C . CYS B 1 10 ? -1.271 5.848 -15.602 1 88.31 10 CYS B C 1
ATOM 840 O O . CYS B 1 10 ? -1.434 6.656 -14.688 1 88.31 10 CYS B O 1
ATOM 842 N N . GLU B 1 11 ? -2.221 5.121 -16.094 1 90.31 11 GLU B N 1
ATOM 843 C CA . GLU B 1 11 ? -3.568 5.191 -15.523 1 90.31 11 GLU B CA 1
ATOM 844 C C . GLU B 1 11 ? -3.59 4.719 -14.078 1 90.31 11 GLU B C 1
ATOM 846 O O . GLU B 1 11 ? -4.211 5.352 -13.219 1 90.31 11 GLU B O 1
ATOM 851 N N . LEU B 1 12 ? -2.916 3.688 -13.812 1 91.75 12 LEU B N 1
ATOM 852 C CA . LEU B 1 12 ? -2.867 3.123 -12.469 1 91.75 12 LEU B CA 1
ATOM 853 C C . LEU B 1 12 ? -2.154 4.066 -11.508 1 91.75 12 LEU B C 1
ATOM 855 O O . LEU B 1 12 ? -2.592 4.246 -10.367 1 91.75 12 LEU B O 1
ATOM 859 N N . ALA B 1 13 ? -1.072 4.613 -11.93 1 90.69 13 ALA B N 1
ATOM 860 C CA . ALA B 1 13 ? -0.329 5.562 -11.109 1 90.69 13 ALA B CA 1
ATOM 861 C C . ALA B 1 13 ? -1.189 6.773 -10.758 1 90.69 13 ALA B C 1
ATOM 863 O O . ALA B 1 13 ? -1.202 7.223 -9.609 1 90.69 13 ALA B O 1
ATOM 864 N N . THR B 1 14 ? -1.886 7.285 -11.766 1 91.56 14 THR B N 1
ATOM 865 C CA . THR B 1 14 ? -2.768 8.43 -11.547 1 91.56 14 THR B CA 1
ATOM 866 C C . THR B 1 14 ? -3.887 8.07 -10.578 1 91.56 14 THR B C 1
ATOM 868 O O . THR B 1 14 ? -4.191 8.844 -9.664 1 91.56 14 THR B O 1
ATOM 871 N N . LEU B 1 15 ? -4.473 6.949 -10.875 1 93.19 15 LEU B N 1
ATOM 872 C CA . LEU B 1 15 ? -5.539 6.492 -9.992 1 93.19 15 LEU B CA 1
ATOM 873 C C . LEU B 1 15 ? -5.027 6.34 -8.562 1 93.19 15 LEU B C 1
ATOM 875 O O . LEU B 1 15 ? -5.695 6.75 -7.609 1 93.19 15 LEU B O 1
ATOM 879 N N . ALA B 1 16 ? -3.885 5.73 -8.32 1 93.75 16 ALA B N 1
ATOM 880 C CA . ALA B 1 16 ? -3.285 5.562 -7.004 1 93.75 16 ALA B CA 1
ATOM 881 C C . ALA B 1 16 ? -3.074 6.91 -6.316 1 93.75 16 ALA B C 1
ATOM 883 O O . ALA B 1 16 ? -3.346 7.055 -5.125 1 93.75 16 ALA B O 1
ATOM 884 N N . THR B 1 17 ? -2.619 7.844 -7.094 1 93.25 17 THR B N 1
ATOM 885 C CA . THR B 1 17 ? -2.389 9.188 -6.574 1 93.25 17 THR B CA 1
ATOM 886 C C . THR B 1 17 ? -3.697 9.812 -6.094 1 93.25 17 THR B C 1
ATOM 888 O O . THR B 1 17 ? -3.775 10.312 -4.973 1 93.25 17 THR B O 1
ATOM 891 N N . VAL B 1 18 ? -4.727 9.758 -6.926 1 91.75 18 VAL B N 1
ATOM 892 C CA . VAL B 1 18 ? -6.02 10.352 -6.609 1 91.75 18 VAL B CA 1
ATOM 893 C C . VAL B 1 18 ? -6.602 9.695 -5.363 1 91.75 18 VAL B C 1
ATOM 895 O O . VAL B 1 18 ? -7.039 10.375 -4.434 1 91.75 18 VAL B O 1
ATOM 898 N N . VAL B 1 19 ? -6.594 8.406 -5.328 1 95.19 19 VAL B N 1
ATOM 899 C CA . VAL B 1 19 ? -7.133 7.66 -4.199 1 95.19 19 VAL B CA 1
ATOM 900 C C . VAL B 1 19 ? -6.348 7.996 -2.934 1 95.19 19 VAL B C 1
ATOM 902 O O . VAL B 1 19 ? -6.934 8.234 -1.875 1 95.19 19 VAL B O 1
ATOM 905 N N . GLY B 1 20 ? -5.004 8 -2.998 1 95.94 20 GLY B N 1
ATOM 906 C CA . GLY B 1 20 ? -4.172 8.359 -1.862 1 95.94 20 GLY B CA 1
ATOM 907 C C . GLY B 1 20 ? -4.496 9.727 -1.291 1 95.94 20 GLY B C 1
ATOM 908 O O . GLY B 1 20 ? -4.613 9.883 -0.074 1 95.94 20 GLY B O 1
ATOM 909 N N . ILE B 1 21 ? -4.719 10.648 -2.211 1 92.62 21 ILE B N 1
ATOM 910 C CA . ILE B 1 21 ? -5.031 12.016 -1.806 1 92.62 21 ILE B CA 1
ATOM 911 C C . ILE B 1 21 ? -6.387 12.047 -1.103 1 92.62 21 ILE B C 1
ATOM 913 O O . ILE B 1 21 ? -6.527 12.656 -0.042 1 92.62 21 ILE B O 1
ATOM 917 N N . LEU B 1 22 ? -7.375 11.406 -1.677 1 93.12 22 LEU B N 1
ATOM 918 C CA . LEU B 1 22 ? -8.727 11.383 -1.121 1 93.12 22 LEU B CA 1
ATOM 919 C C . LEU B 1 22 ? -8.727 10.766 0.274 1 93.12 22 LEU B C 1
ATOM 921 O O . LEU B 1 22 ? -9.406 11.266 1.176 1 93.12 22 LEU B O 1
ATOM 925 N N . ILE B 1 23 ? -8.008 9.758 0.498 1 95.5 23 ILE B N 1
ATOM 926 C CA . ILE B 1 23 ? -7.926 9.102 1.799 1 95.5 23 ILE B CA 1
ATOM 927 C C . ILE B 1 23 ? -7.215 10.016 2.795 1 95.5 23 ILE B C 1
ATOM 929 O O . ILE B 1 23 ? -7.688 10.211 3.916 1 95.5 23 ILE B O 1
ATOM 933 N N . ALA B 1 24 ? -6.102 10.523 2.359 1 94.69 24 ALA B N 1
ATOM 934 C CA . ALA B 1 24 ? -5.305 11.375 3.238 1 94.69 24 ALA B CA 1
ATOM 935 C C . ALA B 1 24 ? -6.117 12.578 3.719 1 94.69 24 ALA B C 1
ATOM 937 O O . ALA B 1 24 ? -5.969 13.016 4.863 1 94.69 24 ALA B O 1
ATOM 938 N N . GLU B 1 25 ? -6.934 13.094 2.883 1 93.19 25 GLU B N 1
ATOM 939 C CA . GLU B 1 25 ? -7.715 14.289 3.182 1 93.19 25 GLU B CA 1
ATOM 940 C C . GLU B 1 25 ? -8.672 14.047 4.34 1 93.19 25 GLU B C 1
ATOM 942 O O . GLU B 1 25 ? -9.102 14.992 5.012 1 93.19 25 GLU B O 1
ATOM 947 N N . LYS B 1 26 ? -9 12.82 4.523 1 93.88 26 LYS B N 1
ATOM 948 C CA . LYS B 1 26 ? -10.008 12.5 5.531 1 93.88 26 LYS B CA 1
ATOM 949 C C . LYS B 1 26 ? -9.352 12.133 6.863 1 93.88 26 LYS B C 1
ATOM 951 O O . LYS B 1 26 ? -10.047 11.844 7.84 1 93.88 26 LYS B O 1
ATOM 956 N N . LEU B 1 27 ? -8.055 12.195 6.953 1 94.19 27 LEU B N 1
ATOM 957 C CA . LEU B 1 27 ? -7.312 11.719 8.109 1 94.19 27 LEU B CA 1
ATOM 958 C C . LEU B 1 27 ? -6.414 12.82 8.672 1 94.19 27 LEU B C 1
ATOM 960 O O . LEU B 1 27 ? -5.938 13.68 7.926 1 94.19 27 LEU B O 1
ATOM 964 N N . ASN B 1 28 ? -6.262 12.781 9.914 1 91.69 28 ASN B N 1
ATOM 965 C CA . ASN B 1 28 ? -5.215 13.633 10.469 1 91.69 28 ASN B CA 1
ATOM 966 C C . ASN B 1 28 ? -3.83 13.016 10.266 1 91.69 28 ASN B C 1
ATOM 968 O O . ASN B 1 28 ? -3.707 11.891 9.789 1 91.69 28 ASN B O 1
ATOM 972 N N . VAL B 1 29 ? -2.805 13.703 10.594 1 92.06 29 VAL B N 1
ATOM 973 C CA . VAL B 1 29 ? -1.424 13.344 10.289 1 92.06 29 VAL B CA 1
ATOM 974 C C . VAL B 1 29 ? -1.092 11.992 10.922 1 92.06 29 VAL B C 1
ATOM 976 O O . VAL B 1 29 ? -0.478 11.133 10.281 1 92.06 29 VAL B O 1
ATOM 979 N N . ASN B 1 30 ? -1.48 11.766 12.117 1 92.06 30 ASN B N 1
ATOM 980 C CA . ASN B 1 30 ? -1.224 10.508 12.805 1 92.06 30 ASN B CA 1
ATOM 981 C C . ASN B 1 30 ? -1.949 9.344 12.133 1 92.06 30 ASN B C 1
ATOM 983 O O . ASN B 1 30 ? -1.369 8.273 11.938 1 92.06 30 ASN B O 1
ATOM 987 N N . GLN B 1 31 ? -3.141 9.617 11.789 1 94.75 31 GLN B N 1
ATOM 988 C CA . GLN B 1 31 ? -3.928 8.602 11.086 1 94.75 31 GLN B CA 1
ATOM 989 C C . GLN B 1 31 ? -3.342 8.305 9.711 1 94.75 31 GLN B C 1
ATOM 991 O O . GLN B 1 31 ? -3.332 7.152 9.273 1 94.75 31 GLN B O 1
ATOM 996 N N . GLN B 1 32 ? -2.914 9.281 9.023 1 95.75 32 GLN B N 1
ATOM 997 C CA . GLN B 1 32 ? -2.264 9.102 7.73 1 95.75 32 GLN B CA 1
ATOM 998 C C . GLN B 1 32 ? -1.05 8.188 7.848 1 95.75 32 GLN B C 1
ATOM 1000 O O . GLN B 1 32 ? -0.88 7.262 7.047 1 95.75 32 GLN B O 1
ATOM 1005 N N . ASN B 1 33 ? -0.236 8.375 8.836 1 94.06 33 ASN B N 1
ATOM 1006 C CA . ASN B 1 33 ? 0.943 7.543 9.055 1 94.06 33 ASN B CA 1
ATOM 1007 C C . ASN B 1 33 ? 0.565 6.086 9.305 1 94.06 33 ASN B C 1
ATOM 1009 O O . ASN B 1 33 ? 1.153 5.18 8.711 1 94.06 33 ASN B O 1
ATOM 1013 N N . VAL B 1 34 ? -0.402 5.941 10.188 1 94.88 34 VAL B N 1
ATOM 1014 C CA . VAL B 1 34 ? -0.813 4.59 10.547 1 94.88 34 VAL B CA 1
ATOM 1015 C C . VAL B 1 34 ? -1.427 3.896 9.328 1 94.88 34 VAL B C 1
ATOM 1017 O O . VAL B 1 34 ? -1.059 2.766 9 1 94.88 34 VAL B O 1
ATOM 1020 N N . VAL B 1 35 ? -2.357 4.543 8.617 1 96.44 35 VAL B N 1
ATOM 1021 C CA . VAL B 1 35 ? -3.041 3.969 7.461 1 96.44 35 VAL B CA 1
ATOM 1022 C C . VAL B 1 35 ? -2.041 3.73 6.332 1 96.44 35 VAL B C 1
ATOM 1024 O O . VAL B 1 35 ? -2.055 2.678 5.691 1 96.44 35 VAL B O 1
ATOM 1027 N N . GLY B 1 36 ? -1.229 4.68 6.008 1 95.75 36 GLY B N 1
ATOM 1028 C CA . GLY B 1 36 ? -0.197 4.52 4.996 1 95.75 36 GLY B CA 1
ATOM 1029 C C . GLY B 1 36 ? 0.681 3.303 5.23 1 95.75 36 GLY B C 1
ATOM 1030 O O . GLY B 1 36 ? 0.858 2.479 4.332 1 95.75 36 GLY B O 1
ATOM 1031 N N . ASN B 1 37 ? 1.204 3.219 6.422 1 93.06 37 ASN B N 1
ATOM 1032 C CA . ASN B 1 37 ? 2.076 2.105 6.777 1 93.06 37 ASN B CA 1
ATOM 1033 C C . ASN B 1 37 ? 1.332 0.774 6.734 1 93.06 37 ASN B C 1
ATOM 1035 O O . ASN B 1 37 ? 1.886 -0.238 6.301 1 93.06 37 ASN B O 1
ATOM 1039 N N . PHE B 1 38 ? 0.149 0.833 7.223 1 94.5 38 PHE B N 1
ATOM 1040 C CA . PHE B 1 38 ? -0.677 -0.366 7.133 1 94.5 38 PHE B CA 1
ATOM 1041 C C . PHE B 1 38 ? -0.821 -0.815 5.684 1 94.5 38 PHE B C 1
ATOM 1043 O O . PHE B 1 38 ? -0.64 -1.994 5.371 1 94.5 38 PHE B O 1
ATOM 1050 N N . LEU B 1 39 ? -1.131 0.011 4.766 1 96.94 39 LEU B N 1
ATOM 1051 C CA . LEU B 1 39 ? -1.3 -0.294 3.348 1 96.94 39 LEU B CA 1
ATOM 1052 C C . LEU B 1 39 ? 0.014 -0.767 2.734 1 96.94 39 LEU B C 1
ATOM 1054 O O . LEU B 1 39 ? 0.023 -1.677 1.902 1 96.94 39 LEU B O 1
ATOM 1058 N N . VAL B 1 40 ? 1.118 -0.108 3.08 1 94.81 40 VAL B N 1
ATOM 1059 C CA . VAL B 1 40 ? 2.426 -0.573 2.631 1 94.81 40 VAL B CA 1
ATOM 1060 C C . VAL B 1 40 ? 2.623 -2.033 3.033 1 94.81 40 VAL B C 1
ATOM 1062 O O . VAL B 1 40 ? 3.072 -2.85 2.229 1 94.81 40 VAL B O 1
ATOM 1065 N N . GLY B 1 41 ? 2.25 -2.316 4.305 1 92.88 41 GLY B N 1
ATOM 1066 C CA . GLY B 1 41 ? 2.359 -3.684 4.789 1 92.88 41 GLY B CA 1
ATOM 1067 C C . GLY B 1 41 ? 1.551 -4.676 3.975 1 92.88 41 GLY B C 1
ATOM 1068 O O . GLY B 1 41 ? 2.062 -5.723 3.576 1 92.88 41 GLY B O 1
ATOM 1069 N N . VAL B 1 42 ? 0.332 -4.355 3.746 1 96.06 42 VAL B N 1
ATOM 1070 C CA . VAL B 1 42 ? -0.541 -5.215 2.951 1 96.06 42 VAL B CA 1
ATOM 1071 C C . VAL B 1 42 ? 0.061 -5.418 1.562 1 96.06 42 VAL B C 1
ATOM 1073 O O . VAL B 1 42 ? 0.154 -6.551 1.081 1 96.06 42 VAL B O 1
ATOM 1076 N N . ALA B 1 43 ? 0.419 -4.336 0.909 1 95.81 43 ALA B N 1
ATOM 1077 C CA . ALA B 1 43 ? 0.96 -4.375 -0.447 1 95.81 43 ALA B CA 1
ATOM 1078 C C . ALA B 1 43 ? 2.217 -5.238 -0.511 1 95.81 43 ALA B C 1
ATOM 1080 O O . ALA B 1 43 ? 2.387 -6.031 -1.44 1 95.81 43 ALA B O 1
ATOM 1081 N N . GLN B 1 44 ? 3.102 -5.055 0.472 1 91.56 44 GLN B N 1
ATOM 1082 C CA . GLN B 1 44 ? 4.355 -5.801 0.521 1 91.56 44 GLN B CA 1
ATOM 1083 C C . GLN B 1 44 ? 4.098 -7.305 0.608 1 91.56 44 GLN B C 1
ATOM 1085 O O . GLN B 1 44 ? 4.789 -8.094 -0.034 1 91.56 44 GLN B O 1
ATOM 1090 N N . ILE B 1 45 ? 3.141 -7.688 1.409 1 93.88 45 ILE B N 1
ATOM 1091 C CA . ILE B 1 45 ? 2.811 -9.102 1.54 1 93.88 45 ILE B CA 1
ATOM 1092 C C . ILE B 1 45 ? 2.326 -9.648 0.197 1 93.88 45 ILE B C 1
ATOM 1094 O O . ILE B 1 45 ? 2.742 -10.727 -0.228 1 93.88 45 ILE B O 1
ATOM 1098 N N . ILE B 1 46 ? 1.506 -8.938 -0.481 1 95.25 46 ILE B N 1
ATOM 1099 C CA . ILE B 1 46 ? 0.996 -9.352 -1.782 1 95.25 46 ILE B CA 1
ATOM 1100 C C . ILE B 1 46 ? 2.154 -9.516 -2.764 1 95.25 46 ILE B C 1
ATOM 1102 O O . ILE B 1 46 ? 2.223 -10.508 -3.492 1 95.25 46 ILE B O 1
ATOM 1106 N N . LEU B 1 47 ? 3.051 -8.578 -2.764 1 92.56 47 LEU B N 1
ATOM 1107 C CA . LEU B 1 47 ? 4.176 -8.594 -3.695 1 92.56 47 LEU B CA 1
ATOM 1108 C C . LEU B 1 47 ? 5.145 -9.727 -3.357 1 92.56 47 LEU B C 1
ATOM 1110 O O . LEU B 1 47 ? 5.746 -10.32 -4.254 1 92.56 47 LEU B O 1
ATOM 1114 N N . ILE B 1 48 ? 5.363 -9.969 -2.113 1 91.56 48 ILE B N 1
ATOM 1115 C CA . ILE B 1 48 ? 6.199 -11.094 -1.709 1 91.56 48 ILE B CA 1
ATOM 1116 C C . ILE B 1 48 ? 5.605 -12.398 -2.246 1 91.56 48 ILE B C 1
ATOM 1118 O O . ILE B 1 48 ? 6.324 -13.227 -2.809 1 91.56 48 ILE B O 1
ATOM 1122 N N . ILE B 1 49 ? 4.309 -12.555 -2.074 1 91.62 49 ILE B N 1
ATOM 1123 C CA . ILE B 1 49 ? 3.627 -13.758 -2.549 1 91.62 49 ILE B CA 1
ATOM 1124 C C . ILE B 1 49 ? 3.752 -13.859 -4.066 1 91.62 49 ILE B C 1
ATOM 1126 O O . ILE B 1 49 ? 4.031 -14.93 -4.602 1 91.62 49 ILE B O 1
ATOM 1130 N N . ALA B 1 50 ? 3.59 -1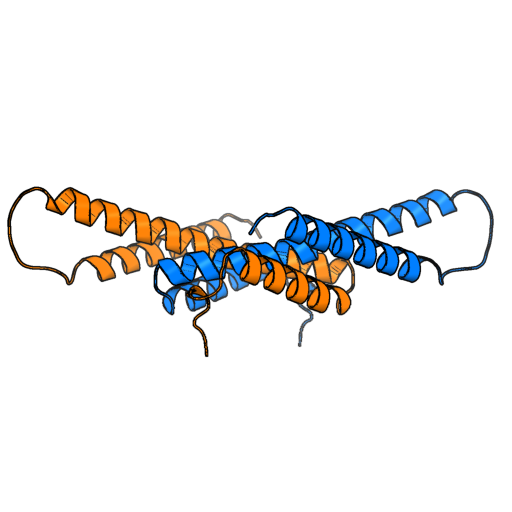2.742 -4.75 1 91.81 50 ALA B N 1
ATOM 1131 C CA . ALA B 1 50 ? 3.727 -12.703 -6.203 1 91.81 50 ALA B CA 1
ATOM 1132 C C . ALA B 1 50 ? 5.129 -13.117 -6.637 1 91.81 50 ALA B C 1
ATOM 1134 O O . ALA B 1 50 ? 5.285 -13.938 -7.543 1 91.81 50 ALA B O 1
ATOM 1135 N N . ALA B 1 51 ? 6.129 -12.539 -6.055 1 86.94 51 ALA B N 1
ATOM 1136 C CA . ALA B 1 51 ? 7.523 -12.828 -6.383 1 86.94 51 ALA B CA 1
ATOM 1137 C C . ALA B 1 51 ? 7.836 -14.312 -6.176 1 86.94 51 ALA B C 1
ATOM 1139 O O . ALA B 1 51 ? 8.492 -14.938 -7.012 1 86.94 51 ALA B O 1
ATOM 1140 N N . GLN B 1 52 ? 7.332 -14.773 -5.141 1 88.81 52 GLN B N 1
ATOM 1141 C CA . GLN B 1 52 ? 7.578 -16.188 -4.828 1 88.81 52 GLN B CA 1
ATOM 1142 C C . GLN B 1 52 ? 6.848 -17.094 -5.809 1 88.81 52 GLN B C 1
ATOM 1144 O O . GLN B 1 52 ? 7.383 -18.125 -6.219 1 88.81 52 GLN B O 1
ATOM 1149 N N . ALA B 1 53 ? 5.621 -16.781 -6.121 1 88.56 53 ALA B N 1
ATOM 1150 C CA . ALA B 1 53 ? 4.863 -17.531 -7.117 1 88.56 53 ALA B CA 1
ATOM 1151 C C . ALA B 1 53 ? 5.574 -17.516 -8.469 1 88.56 53 ALA B C 1
ATOM 1153 O O . ALA B 1 53 ? 5.656 -18.547 -9.148 1 88.56 53 ALA B O 1
ATOM 1154 N N . GLN B 1 54 ? 6.059 -16.391 -8.828 1 86.06 54 GLN B N 1
ATOM 1155 C CA . GLN B 1 54 ? 6.801 -16.266 -10.078 1 86.06 54 GLN B CA 1
ATOM 1156 C C . GLN B 1 54 ? 8.078 -17.109 -10.055 1 86.06 54 GLN B C 1
ATOM 1158 O O . GLN B 1 54 ? 8.438 -17.734 -11.055 1 86.06 54 GLN B O 1
ATOM 1163 N N . ASN B 1 55 ? 8.719 -17.078 -8.961 1 85.06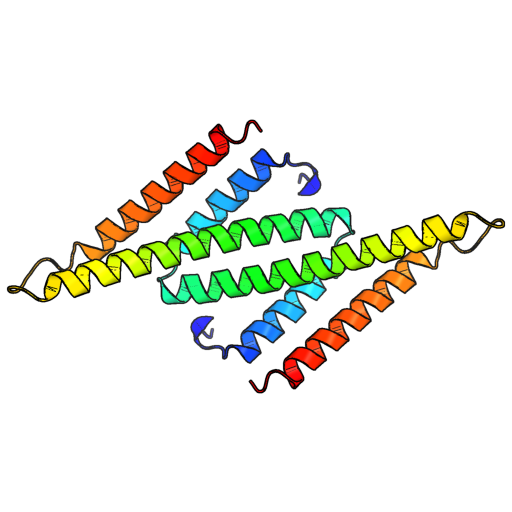 55 ASN B N 1
ATOM 1164 C CA . ASN B 1 55 ? 9.938 -17.875 -8.797 1 85.06 55 ASN B CA 1
ATOM 1165 C C . ASN B 1 55 ? 9.664 -19.359 -8.938 1 85.06 55 ASN B C 1
ATOM 1167 O O . ASN B 1 55 ? 10.422 -20.078 -9.602 1 85.06 55 ASN B O 1
ATOM 1171 N N . LEU B 1 56 ? 8.602 -19.859 -8.375 1 84.75 56 LEU B N 1
ATOM 1172 C CA . LEU B 1 56 ? 8.219 -21.266 -8.422 1 84.75 56 LEU B CA 1
ATOM 1173 C C . LEU B 1 56 ? 7.824 -21.672 -9.836 1 84.75 56 LEU B C 1
ATOM 1175 O O . LEU B 1 56 ? 8.133 -22.781 -10.273 1 84.75 56 LEU B O 1
ATOM 1179 N N . GLN B 1 57 ? 7.168 -20.797 -10.484 1 84.19 57 GLN B N 1
ATOM 1180 C CA . GLN B 1 57 ? 6.789 -21.062 -11.867 1 84.19 57 GLN B CA 1
ATOM 1181 C C . GLN B 1 57 ? 8.016 -21.141 -12.766 1 84.19 57 GLN B C 1
ATOM 1183 O O . GLN B 1 57 ? 8.07 -21.984 -13.672 1 84.19 57 GLN B O 1
ATOM 1188 N N . ALA B 1 58 ? 8.938 -20.312 -12.516 1 82.06 58 ALA B N 1
ATOM 1189 C CA . ALA B 1 58 ? 10.164 -20.312 -13.305 1 82.06 58 ALA B CA 1
ATOM 1190 C C . ALA B 1 58 ? 10.953 -21.609 -13.102 1 82.06 58 ALA B C 1
ATOM 1192 O O . ALA B 1 58 ? 11.562 -22.125 -14.039 1 82.06 58 ALA B O 1
ATOM 1193 N N . GLN B 1 59 ? 10.992 -22.094 -11.992 1 79.31 59 GLN B N 1
ATOM 1194 C CA . GLN B 1 59 ? 11.703 -23.328 -11.672 1 79.31 59 GLN B CA 1
ATOM 1195 C C . GLN B 1 59 ? 11.023 -24.547 -12.305 1 79.31 59 GLN B C 1
ATOM 1197 O O . GLN B 1 59 ? 11.688 -25.5 -12.695 1 79.31 59 GLN B O 1
ATOM 1202 N N . GLN B 1 60 ? 9.773 -24.5 -12.359 1 74.19 60 GLN B N 1
ATOM 1203 C CA . GLN B 1 60 ? 9.047 -25.594 -12.984 1 74.19 60 GLN B CA 1
ATOM 1204 C C . GLN B 1 60 ? 9.266 -25.609 -14.492 1 74.19 60 GLN B C 1
ATOM 1206 O O . GLN B 1 60 ? 9.336 -26.688 -15.102 1 74.19 60 GLN B O 1
ATOM 1211 N N . ASP B 1 61 ? 9.297 -24.391 -15.008 1 69.69 61 ASP B N 1
ATOM 1212 C CA . ASP B 1 61 ? 9.539 -24.297 -16.453 1 69.69 61 ASP B CA 1
ATOM 1213 C C . ASP B 1 61 ? 10.969 -24.734 -16.781 1 69.69 61 ASP B C 1
ATOM 1215 O O . ASP B 1 61 ? 11.211 -25.297 -17.844 1 69.69 61 ASP B O 1
ATOM 1219 N N . ASP B 1 62 ? 11.859 -24.312 -15.969 1 58.97 62 ASP B N 1
ATOM 1220 C CA . ASP B 1 62 ? 13.242 -24.703 -16.219 1 58.97 62 ASP B CA 1
ATOM 1221 C C . ASP B 1 62 ? 13.43 -26.219 -16.031 1 58.97 62 ASP B C 1
ATOM 1223 O O . ASP B 1 62 ? 14.312 -26.812 -16.641 1 58.97 62 ASP B O 1
ATOM 1227 N N . GLN B 1 63 ? 12.805 -26.672 -15.055 1 54.09 63 GLN B N 1
ATOM 1228 C CA . GLN B 1 63 ? 12.961 -28.109 -14.891 1 54.09 63 GLN B CA 1
ATOM 1229 C C . GLN B 1 63 ? 12.375 -28.875 -16.078 1 54.09 63 GLN B C 1
ATOM 1231 O O . GLN B 1 63 ? 12.555 -30.078 -16.203 1 54.09 63 GLN B O 1
ATOM 1236 N N . GLY B 1 64 ? 11.359 -28.125 -16.672 1 49.97 64 GLY B N 1
ATOM 1237 C CA . GLY B 1 64 ? 10.797 -28.875 -17.781 1 49.97 64 GLY B CA 1
ATOM 1238 C C . GLY B 1 64 ? 11.758 -29.062 -18.922 1 49.97 64 GLY B C 1
ATOM 1239 O O . GLY B 1 64 ? 11.359 -29.484 -20.016 1 49.97 64 GLY B O 1
ATOM 1240 N N . GLY B 1 65 ? 12.797 -28.359 -18.875 1 44.81 65 GLY B N 1
ATOM 1241 C CA . GLY B 1 65 ? 13.516 -28.719 -20.094 1 44.81 65 GLY B CA 1
ATOM 1242 C C . GLY B 1 65 ? 13.742 -30.203 -20.25 1 44.81 65 GLY B C 1
ATOM 1243 O O . GLY B 1 65 ? 14.312 -30.656 -21.234 1 44.81 65 GLY B O 1
ATOM 1244 N N . ASP B 1 66 ? 14.25 -30.875 -19.203 1 43.22 66 ASP B N 1
ATOM 1245 C CA . ASP B 1 66 ? 14.469 -32.219 -19.734 1 43.22 66 ASP B CA 1
ATOM 1246 C C . ASP B 1 66 ? 13.164 -32.875 -20.188 1 43.22 66 ASP B C 1
ATOM 1248 O O . ASP B 1 66 ? 13.031 -33.25 -21.359 1 43.22 66 ASP B O 1
ATOM 1252 N N . ASN B 1 67 ? 12.828 -34.344 -19.719 1 37.94 67 ASN B N 1
ATOM 1253 C CA . ASN B 1 67 ? 11.883 -35.25 -20.359 1 37.94 67 ASN B CA 1
ATOM 1254 C C . ASN B 1 67 ? 10.469 -34.688 -20.359 1 37.94 67 ASN B C 1
ATOM 1256 O O . ASN B 1 67 ? 10.172 -33.75 -19.609 1 37.94 67 ASN B O 1
ATOM 1260 N N . GLY B 1 68 ? 9.258 -35.625 -20.609 1 42.38 68 GLY B N 1
ATOM 1261 C CA . GLY B 1 68 ? 7.93 -35.812 -21.188 1 42.38 68 GLY B CA 1
ATOM 1262 C C . GLY B 1 68 ? 6.867 -34.969 -20.5 1 42.38 68 GLY B C 1
ATOM 1263 O O . GLY B 1 68 ? 7.141 -34.312 -19.5 1 42.38 68 GLY B O 1
ATOM 1264 N N . LYS B 1 69 ? 5.602 -35.562 -20.234 1 43.5 69 LYS B N 1
ATOM 1265 C CA . LYS B 1 69 ? 4.145 -35.469 -20.328 1 43.5 69 LYS B CA 1
ATOM 1266 C C . LYS B 1 69 ? 3.564 -34.656 -19.188 1 43.5 69 LYS B C 1
ATOM 1268 O O . LYS B 1 69 ? 2.662 -33.844 -19.406 1 43.5 69 LYS B O 1
ATOM 1273 N N . ASN B 1 70 ? 3.297 -35.312 -18 1 36.75 70 ASN B N 1
ATOM 1274 C CA . ASN B 1 70 ? 1.971 -35.344 -17.391 1 36.75 70 ASN B CA 1
ATOM 1275 C C . ASN B 1 70 ? 1.73 -34.125 -16.5 1 36.75 70 ASN B C 1
ATOM 1277 O O . ASN B 1 70 ? 0.6 -33.656 -16.391 1 36.75 70 ASN B O 1
ATOM 1281 N N . ASP B 1 71 ? 2.393 -34 -15.141 1 39.94 71 ASP B N 1
ATOM 1282 C CA . ASP B 1 71 ? 1.55 -33.688 -13.992 1 39.94 71 ASP B CA 1
ATOM 1283 C C . ASP B 1 71 ? 1.385 -32.188 -13.828 1 39.94 71 ASP B C 1
ATOM 1285 O O . ASP B 1 71 ? 2.344 -31.484 -13.5 1 39.94 71 ASP B O 1
ATOM 1289 N N . THR B 1 72 ? 0.751 -31.453 -14.703 1 40.97 72 THR B N 1
ATOM 1290 C CA . THR B 1 72 ? 0.237 -30.094 -14.633 1 40.97 72 THR B CA 1
ATOM 1291 C C . THR B 1 72 ? -0.086 -29.703 -13.188 1 40.97 72 THR B C 1
ATOM 1293 O O . THR B 1 72 ? -0.567 -28.609 -12.93 1 40.97 72 THR B O 1
ATOM 1296 N N . LYS B 1 73 ? -0.531 -30.703 -12.359 1 44.78 73 LYS B N 1
ATOM 1297 C CA . LYS B 1 73 ? -1.192 -30.391 -11.094 1 44.78 73 LYS B CA 1
ATOM 1298 C C . LYS B 1 73 ? -0.227 -29.719 -10.117 1 44.78 73 LYS B C 1
ATOM 1300 O O . LYS B 1 73 ? -0.618 -29.344 -9.008 1 44.78 73 LYS B O 1
ATOM 1305 N N . GLY B 1 74 ? 1.087 -29.781 -10.375 1 43.5 74 GLY B N 1
ATOM 1306 C CA . GLY B 1 74 ? 2.082 -29.422 -9.383 1 43.5 74 GLY B CA 1
ATOM 1307 C C . GLY B 1 74 ? 2.184 -27.922 -9.164 1 43.5 74 GLY B C 1
ATOM 1308 O O . GLY B 1 74 ? 2.914 -27.453 -8.281 1 43.5 74 GLY B O 1
ATOM 1309 N N . SER B 1 75 ? 1.922 -27.156 -10.133 1 49.75 75 SER B N 1
ATOM 1310 C CA . SER B 1 75 ? 2.182 -25.734 -10.062 1 49.75 75 SER B CA 1
ATOM 1311 C C . SER B 1 75 ? 1.425 -25.078 -8.906 1 49.75 75 SER B C 1
ATOM 1313 O O . SER B 1 75 ? 1.966 -24.234 -8.195 1 49.75 75 SER B O 1
ATOM 1315 N N . ASN B 1 76 ? 0.155 -25.406 -8.797 1 50.91 76 ASN B N 1
ATOM 1316 C CA . ASN B 1 76 ? -0.671 -24.812 -7.758 1 50.91 76 ASN B CA 1
ATOM 1317 C C . ASN B 1 76 ? -0.208 -25.219 -6.363 1 50.91 76 ASN B C 1
ATOM 1319 O O . ASN B 1 76 ? -0.308 -24.438 -5.414 1 50.91 76 ASN B O 1
ATOM 1323 N N . LYS B 1 77 ? 0.264 -26.469 -6.297 1 53.69 77 LYS B N 1
ATOM 1324 C CA . LYS B 1 77 ? 0.702 -26.969 -5 1 53.69 77 LYS B CA 1
ATOM 1325 C C . LYS B 1 77 ? 1.919 -26.203 -4.492 1 53.69 77 LYS B C 1
ATOM 1327 O O . LYS B 1 77 ? 2.012 -25.891 -3.305 1 53.69 77 LYS B O 1
ATOM 1332 N N . ASP B 1 78 ? 2.801 -26.016 -5.434 1 56.88 78 ASP B N 1
ATOM 1333 C CA . ASP B 1 78 ? 4.016 -25.312 -5.031 1 56.88 78 ASP B CA 1
ATOM 1334 C C . ASP B 1 78 ? 3.715 -23.859 -4.656 1 56.88 78 ASP B C 1
ATOM 1336 O O . ASP B 1 78 ? 4.238 -23.344 -3.664 1 56.88 78 ASP B O 1
ATOM 1340 N N . LEU B 1 79 ? 2.838 -23.234 -5.367 1 59.22 79 LEU B N 1
ATOM 1341 C CA . LEU B 1 79 ? 2.396 -21.891 -5.004 1 59.22 79 LEU B CA 1
ATOM 1342 C C . LEU B 1 79 ? 1.79 -21.891 -3.604 1 59.22 79 LEU B C 1
ATOM 1344 O O . LEU B 1 79 ? 2.07 -20.984 -2.809 1 59.22 79 LEU B O 1
ATOM 1348 N N . GLN B 1 80 ? 0.945 -22.859 -3.373 1 58.44 80 GLN B N 1
ATOM 1349 C CA . GLN B 1 80 ? 0.319 -22.969 -2.061 1 58.44 80 GLN B CA 1
ATOM 1350 C C . GLN B 1 80 ? 1.364 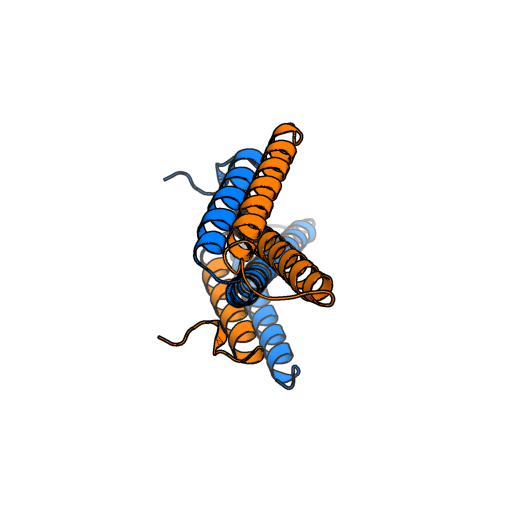-23.172 -0.968 1 58.44 80 GLN B C 1
ATOM 1352 O O . GLN B 1 80 ? 1.228 -22.656 0.138 1 58.44 80 GLN B O 1
ATOM 1357 N N . LYS B 1 81 ? 2.299 -23.938 -1.359 1 60.38 81 LYS B N 1
ATOM 1358 C CA . LYS B 1 81 ? 3.369 -24.172 -0.394 1 60.38 81 LYS B CA 1
ATOM 1359 C C . LYS B 1 81 ? 4.125 -22.875 -0.092 1 60.38 81 LYS B C 1
ATOM 1361 O O . LYS B 1 81 ? 4.473 -22.609 1.06 1 60.38 81 LYS B O 1
ATOM 1366 N N . GLN B 1 82 ? 4.32 -22.156 -1.048 1 61.09 82 GLN B N 1
ATOM 1367 C CA . GLN B 1 82 ? 5.023 -20.891 -0.874 1 61.09 82 GLN B CA 1
ATOM 1368 C C . GLN B 1 82 ? 4.211 -19.922 -0.022 1 61.09 82 GLN B C 1
ATOM 1370 O O . GLN B 1 82 ? 4.758 -19.234 0.843 1 61.09 82 GLN B O 1
ATOM 1375 N N . ILE B 1 83 ? 2.98 -19.844 -0.338 1 62.06 83 ILE B N 1
ATOM 1376 C CA . ILE B 1 83 ? 2.086 -19.031 0.482 1 62.06 83 ILE B CA 1
ATOM 1377 C C . ILE B 1 83 ? 2.141 -19.516 1.931 1 62.06 83 ILE B C 1
ATOM 1379 O O . ILE B 1 83 ? 2.174 -18.703 2.859 1 62.06 83 ILE B O 1
ATOM 1383 N N . ASP B 1 84 ? 2.18 -20.75 2.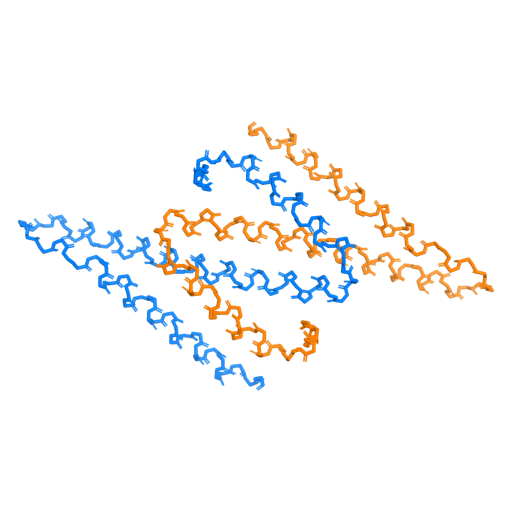066 1 61.47 84 ASP B N 1
ATOM 1384 C CA . ASP B 1 84 ? 2.271 -21.328 3.402 1 61.47 84 ASP B CA 1
ATOM 1385 C C . ASP B 1 84 ? 3.58 -20.938 4.086 1 61.47 84 ASP B C 1
ATOM 1387 O O . ASP B 1 84 ? 3.598 -20.641 5.281 1 61.47 84 ASP B O 1
ATOM 1391 N N . GLU B 1 85 ? 4.609 -20.984 3.355 1 63.38 85 GLU B N 1
ATOM 1392 C CA . GLU B 1 85 ? 5.902 -20.578 3.902 1 63.38 85 GLU B CA 1
ATOM 1393 C C . GLU B 1 85 ? 5.91 -19.094 4.27 1 63.38 85 GLU B C 1
ATOM 1395 O O . GLU B 1 85 ? 6.445 -18.719 5.312 1 63.38 85 GLU B O 1
ATOM 1400 N N . LEU B 1 86 ? 5.402 -18.375 3.42 1 63.12 86 LEU B N 1
ATOM 1401 C CA . LEU B 1 86 ? 5.285 -16.938 3.699 1 63.12 86 LEU B CA 1
ATOM 1402 C C . LEU B 1 86 ? 4.488 -16.703 4.977 1 63.12 86 LEU B C 1
ATOM 1404 O O . LEU B 1 86 ? 4.852 -15.852 5.793 1 63.12 86 LEU B O 1
ATOM 1408 N N . LYS B 1 87 ? 3.514 -17.453 5.117 1 60.16 87 LYS B N 1
ATOM 1409 C CA . LYS B 1 87 ? 2.701 -17.406 6.328 1 60.16 87 LYS B CA 1
ATOM 1410 C C . LYS B 1 87 ? 3.533 -17.734 7.566 1 60.16 87 LYS B C 1
ATOM 1412 O O . LYS B 1 87 ? 3.375 -17.109 8.617 1 60.16 87 LYS B O 1
ATOM 1417 N N . GLU B 1 88 ? 4.293 -18.656 7.309 1 65.19 88 GLU B N 1
ATOM 1418 C CA . GLU B 1 88 ? 5.16 -19.047 8.414 1 65.19 88 GLU B CA 1
ATOM 1419 C C . GLU B 1 88 ? 6.16 -17.953 8.758 1 65.19 88 GLU B C 1
ATOM 1421 O O . GLU B 1 88 ? 6.422 -17.688 9.93 1 65.19 88 GLU B O 1
ATOM 1426 N N . HIS B 1 89 ? 6.688 -17.422 7.82 1 61.66 89 HIS B N 1
ATOM 1427 C CA . HIS B 1 89 ? 7.633 -16.344 8.047 1 61.66 89 HIS B CA 1
ATOM 1428 C C . HIS B 1 89 ? 6.957 -15.164 8.742 1 61.66 89 HIS B C 1
ATOM 1430 O O . HIS B 1 89 ? 7.539 -14.547 9.641 1 61.66 89 HIS B O 1
ATOM 1436 N N . ILE B 1 90 ? 5.867 -14.875 8.312 1 58.56 90 ILE B N 1
ATOM 1437 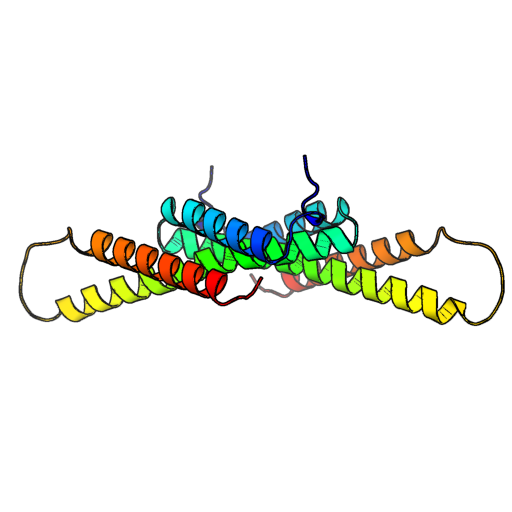C CA . ILE B 1 90 ? 5.102 -13.805 8.945 1 58.56 90 ILE B CA 1
ATOM 1438 C C . ILE B 1 90 ? 4.859 -14.148 10.414 1 58.56 90 ILE B C 1
ATOM 1440 O O . ILE B 1 90 ? 4.969 -13.281 11.289 1 58.56 90 ILE B O 1
ATOM 1444 N N . LYS B 1 91 ? 4.531 -15.328 10.555 1 60.19 91 LYS B N 1
ATOM 1445 C CA . LYS B 1 91 ? 4.348 -15.789 11.922 1 60.19 91 LYS B CA 1
ATOM 1446 C C . LYS B 1 91 ? 5.617 -15.594 12.75 1 60.19 91 LYS B C 1
ATOM 1448 O O . LYS B 1 91 ? 5.551 -15.164 13.906 1 60.19 91 LYS B O 1
ATOM 1453 N N . ASN B 1 92 ? 6.574 -16.016 12.062 1 57.31 92 ASN B N 1
ATOM 1454 C CA . ASN B 1 92 ? 7.852 -15.875 12.758 1 57.31 92 ASN B CA 1
ATOM 1455 C C . ASN B 1 92 ? 8.18 -14.414 13.039 1 57.31 92 ASN B C 1
ATOM 1457 O O . ASN B 1 92 ? 8.727 -14.094 14.094 1 57.31 92 ASN B O 1
ATOM 1461 N N . PHE B 1 93 ? 8.008 -13.719 12.062 1 54.12 93 PHE B N 1
ATOM 1462 C CA . PHE B 1 93 ? 8.211 -12.289 12.219 1 54.12 93 PHE B CA 1
ATOM 1463 C C . PHE B 1 93 ? 7.359 -11.742 13.359 1 54.12 93 PHE B C 1
ATOM 1465 O O . PHE B 1 93 ? 7.84 -10.953 14.18 1 54.12 93 PHE B O 1
ATOM 1472 N N . GLU B 1 94 ? 6.223 -12.117 13.391 1 55.91 94 GLU B N 1
ATOM 1473 C CA . GLU B 1 94 ? 5.324 -11.719 14.469 1 55.91 94 GLU B CA 1
ATOM 1474 C C . GLU B 1 94 ? 5.836 -12.203 15.82 1 55.91 94 GLU B C 1
ATOM 1476 O O . GLU B 1 94 ? 5.746 -11.484 16.812 1 55.91 94 GLU B O 1
ATOM 1481 N N . ASN B 1 95 ? 6.227 -13.281 15.711 1 55.78 95 ASN B N 1
ATOM 1482 C CA . ASN B 1 95 ? 6.734 -13.867 16.953 1 55.78 95 ASN B CA 1
ATOM 1483 C C . ASN B 1 95 ? 8.016 -13.18 17.406 1 55.78 95 ASN B C 1
ATOM 1485 O O . ASN B 1 95 ? 8.266 -13.062 18.609 1 55.78 95 ASN B O 1
ATOM 1489 N N . ASN B 1 96 ? 8.805 -13.094 16.422 1 49.38 96 ASN B N 1
ATOM 1490 C CA . ASN B 1 96 ? 10.078 -12.477 16.781 1 49.38 96 ASN B CA 1
ATOM 1491 C C . ASN B 1 96 ? 9.922 -10.977 17.031 1 49.38 96 ASN B C 1
ATOM 1493 O O . ASN B 1 96 ? 10.766 -10.359 17.672 1 49.38 96 ASN B O 1
ATOM 1497 N N . MET B 1 97 ? 9.133 -10.438 16.219 1 49.66 97 MET B N 1
ATOM 1498 C CA . MET B 1 97 ? 8.867 -9.055 16.609 1 49.66 97 MET B CA 1
ATOM 1499 C C . MET B 1 97 ? 8.156 -8.992 17.953 1 49.66 97 MET B C 1
ATOM 1501 O O . MET B 1 97 ? 7.156 -9.68 18.172 1 49.66 97 MET B O 1
ATOM 1505 N N . SER B 1 98 ? 8.945 -9.07 19.094 1 46.59 98 SER B N 1
ATOM 1506 C CA . SER B 1 98 ? 8.516 -8.758 20.453 1 46.59 98 SER B CA 1
ATOM 1507 C C . SER B 1 98 ? 7.441 -7.672 20.453 1 46.59 98 SER B C 1
ATOM 1509 O O . SER B 1 98 ? 7.754 -6.484 20.328 1 46.59 98 SER B O 1
ATOM 1511 N N . CYS B 1 99 ? 6.633 -7.816 19.734 1 46.81 99 CYS B N 1
ATOM 1512 C CA . CYS B 1 99 ? 5.598 -6.82 19.969 1 46.81 99 CYS B CA 1
ATOM 1513 C C . CYS B 1 99 ? 4.82 -7.133 21.25 1 46.81 99 CYS B C 1
ATOM 1515 O O . CYS B 1 99 ? 4.562 -8.297 21.547 1 46.81 99 CYS B O 1
#

Solvent-accessible surface area (backbone atoms only — not comparable to full-atom values)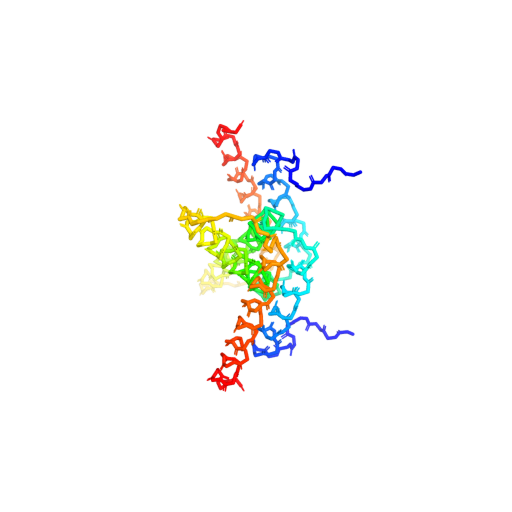: 10556 Å² total; per-residue (Å²): 126,83,54,80,77,71,52,50,73,51,55,45,52,51,49,18,44,54,52,14,49,59,54,35,72,75,38,54,56,69,48,17,45,52,52,16,51,39,34,36,44,19,15,50,44,17,35,50,49,21,52,49,40,51,53,53,52,51,50,52,58,58,61,49,60,69,79,91,85,75,82,76,70,54,62,64,52,52,38,51,49,48,50,50,48,51,51,47,48,50,49,46,47,55,62,64,47,81,102,126,82,54,80,75,72,52,51,75,54,56,46,52,50,50,19,44,54,52,12,50,60,55,36,72,76,40,53,58,68,48,18,44,52,53,15,51,38,35,36,44,19,17,50,43,17,34,50,48,20,54,49,39,50,50,55,52,49,51,54,57,60,62,49,61,68,80,92,86,76,80,76,71,53,60,62,52,51,39,50,48,48,51,49,49,51,50,47,48,50,48,45,47,54,62,64,45,79,98

Secondary structure (DSSP, 8-state):
---GGGS-HHHHHHHHHHHHHHHHHTS-HHHHHHHHHHHHHHHHHHHHHHHHHHHHHHHHHHGGGSS----TTHHHHHHHHHHHHHHHHHHHHHHHS--/---GGGS-HHHHHHHHHHHHHHHHHTS-HHHHHHHHHHHHHHHHHHHHHHHHHHHHHHHHHHGGGSS----TTHHHHHHHHHHHHHHHHHHHHHHHS--

Sequence (198 aa):
MKNIEEYTPCELATLATVVGILIAEKLNVNQQNVVGNFLVGVAQIILIIAAQAQNLQAQQDDQGGDNGKNDTKGSNKDLQKQIDELKEHIKNFENNMSCMKNIEEYTPCELATLATVVGILIAEKLNVNQQNVVGNFLVGVAQIILIIAAQAQNLQAQQDDQGGDNGKNDTKGSNKDLQKQIDELKEHIKNFENNMSC

pLDDT: mean 75.25, std 19.69, range [36.41, 97.0]